Protein AF-A0A6P6V0F6-F1 (afdb_monomer)

Nearest PDB structures (foldseek):
  5dow-assembly3_E  TM=3.284E-01  e=6.630E-02  Homo sapiens
  6xw2-assembly1_A  TM=3.294E-01  e=9.130E-02  Escherichia coli
  5joj-assembly1_A  TM=5.369E-01  e=1.061E+00  Homo sapiens
  6yeu-assembly1_A  TM=5.115E-01  e=1.245E+00  Arabidopsis thaliana
  8gtj-assembly1_A  TM=2.037E-01  e=9.961E+00  Homo sapiens

pLDDT: mean 90.01, std 17.17, range [32.44, 98.81]

Foldseek 3Di:
DDDDDDDDDDDDDDDDDDDDQALQLLQCVLLVPVPPQKHFLVSQLVLCVLLPDDNVVSNVRSCCVLVLAQDQQDPPDDDDPRSIHRSCRCLSSDAALALCQADSNLHGDVVSLLVLLVVQVPVHSFWHAPVSLVVSSVVRDDPPRVVNSVVRCVVVVVQQVSAADPVSTRGSVLVVCSRSNNNSVVSSVVSVVVVVVVVVVVVVD

Solvent-accessible surface area (backbone atoms only — not comparable to full-atom values): 11406 Å² total; per-residue (Å²): 139,81,83,81,80,82,82,81,80,86,79,83,84,90,88,77,90,86,74,83,74,33,21,50,40,43,39,53,51,69,25,29,80,84,69,81,55,52,32,36,35,70,33,38,24,49,39,35,44,43,57,65,44,52,71,70,58,12,52,50,48,14,51,53,50,22,64,69,30,14,68,50,23,34,77,98,56,77,91,58,98,67,22,50,28,34,47,93,32,44,48,58,51,64,56,61,29,44,87,67,29,48,49,84,74,18,36,70,37,68,69,48,49,54,46,50,34,74,73,39,21,79,91,36,77,58,26,33,42,69,66,33,47,52,49,46,56,61,70,36,53,46,90,89,40,65,67,21,48,52,49,41,51,51,56,54,49,52,48,44,72,74,57,33,49,97,88,46,38,32,39,44,69,60,55,49,26,51,50,62,25,52,37,58,60,52,40,26,51,55,46,53,52,53,52,53,54,56,48,61,60,59,77,75,108

Organism: Coffea arabica (NCBI:txid13443)

Sequence (205 aa):
MAANYEDHSITNGTGVEGHEPSALQKHVMFFDTNKDGVVYPWETFQGFRAIGCGILLSTFASVFINVGLSRKTRPGKGFSPKFPIEIKNIKRAKHGSDSGVYDTEGGFVPSKFEELFRKHAKTNANALTSDELKNLLKANREPKDYKGWIAAYSEWKILYILCKDKQGLLHKDTVRAVYDGTLFDRMAKEKAGKKNHRFFFKEKM

Mean predicted aligned error: 7.06 Å

Secondary structure (DSSP, 8-state):
-------------------PPPHHHHHHHTT-SS-SSEE-HHHHHHHHHHTT--HHHHHHHHHHHHHHHHHHHSTT----TT--EEGGGGGGG--TTS-S-B-TTS-B-HHHHHHHHHHH--SBTTEE-HHHHHHHHHHTPPTT-HHHHHHHHHHHHHHHHHH--TTS-EEHHHHHHHHTT-HHHHHHHHHHHHHHHHHHHHHT-

InterPro domains:
  IPR007736 Caleosin-related [PF05042] (21-187)
  IPR007736 Caleosin-related [PTHR31495] (5-196)
  IPR011992 EF-hand domain pair [SSF47473] (23-170)

Structure (mmCIF, N/CA/C/O backbone):
data_AF-A0A6P6V0F6-F1
#
_entry.id   AF-A0A6P6V0F6-F1
#
loop_
_atom_site.group_PDB
_atom_site.id
_atom_site.type_symbol
_atom_site.label_atom_id
_atom_site.label_alt_id
_atom_site.label_comp_id
_atom_site.label_asym_id
_atom_site.label_entity_id
_atom_site.label_seq_id
_atom_site.pdbx_PDB_ins_code
_atom_site.Cartn_x
_atom_site.Cartn_y
_atom_site.Cartn_z
_atom_site.occupancy
_atom_site.B_iso_or_equiv
_atom_site.auth_seq_id
_atom_site.auth_comp_id
_atom_site.auth_asym_id
_atom_site.auth_atom_id
_atom_site.pdbx_PDB_model_num
ATOM 1 N N . MET A 1 1 ? -19.209 -51.442 -2.994 1.00 41.94 1 MET A N 1
ATOM 2 C CA . MET A 1 1 ? -18.654 -50.969 -4.279 1.00 41.94 1 MET A CA 1
ATOM 3 C C . MET A 1 1 ? -18.884 -49.473 -4.351 1.00 41.94 1 MET A C 1
ATOM 5 O O . MET A 1 1 ? -19.982 -49.045 -4.671 1.00 41.94 1 MET A O 1
ATOM 9 N N . ALA A 1 2 ? -17.895 -48.701 -3.907 1.00 38.91 2 ALA A N 1
ATOM 10 C CA . ALA A 1 2 ? -17.912 -47.246 -3.964 1.00 38.91 2 ALA A CA 1
ATOM 11 C C . ALA A 1 2 ? -17.184 -46.819 -5.243 1.00 38.91 2 ALA A C 1
ATOM 13 O O . ALA A 1 2 ? -16.077 -47.292 -5.499 1.00 38.91 2 ALA A O 1
ATOM 14 N N . ALA A 1 3 ? -17.832 -45.993 -6.060 1.00 43.00 3 ALA A N 1
ATOM 15 C CA . ALA A 1 3 ? -17.226 -45.396 -7.238 1.00 43.00 3 ALA A CA 1
ATOM 16 C C . ALA A 1 3 ? -16.305 -44.253 -6.787 1.00 43.00 3 ALA A C 1
ATOM 18 O O . ALA A 1 3 ? -16.770 -43.259 -6.231 1.00 43.00 3 ALA A O 1
ATOM 19 N N . ASN A 1 4 ? -15.003 -44.430 -7.002 1.00 36.12 4 ASN A N 1
ATOM 20 C CA . ASN A 1 4 ? -13.999 -43.385 -6.851 1.00 36.12 4 ASN A CA 1
ATOM 21 C C . ASN A 1 4 ? -14.136 -42.421 -8.035 1.00 36.12 4 ASN A C 1
ATOM 23 O O . ASN A 1 4 ? -13.893 -42.809 -9.175 1.00 36.12 4 ASN A O 1
ATOM 27 N N . TYR A 1 5 ? -14.555 -41.187 -7.763 1.00 38.19 5 TYR A N 1
ATOM 28 C CA . TYR A 1 5 ? -14.472 -40.088 -8.719 1.00 38.19 5 TYR A CA 1
ATOM 29 C C . TYR A 1 5 ? -13.033 -39.562 -8.713 1.00 38.19 5 TYR A C 1
ATOM 31 O O . TYR A 1 5 ? -12.560 -39.054 -7.697 1.00 38.19 5 TYR A O 1
ATOM 39 N N . GLU A 1 6 ? -12.337 -39.737 -9.832 1.00 36.88 6 GLU A N 1
ATOM 40 C CA . GLU A 1 6 ? -11.004 -39.191 -10.073 1.00 36.88 6 GLU A CA 1
ATOM 41 C C . GLU A 1 6 ? -11.093 -37.668 -10.260 1.00 36.88 6 GLU A C 1
ATOM 43 O O . GLU A 1 6 ? -11.814 -37.169 -11.125 1.00 36.88 6 GLU A O 1
ATOM 48 N N . ASP A 1 7 ? -10.369 -36.925 -9.422 1.00 36.19 7 ASP A N 1
ATOM 49 C CA . ASP A 1 7 ? -10.173 -35.482 -9.554 1.00 36.19 7 ASP A CA 1
ATOM 50 C C . ASP A 1 7 ? -9.076 -35.221 -10.596 1.00 36.19 7 ASP A C 1
ATOM 52 O O . ASP A 1 7 ? -7.879 -35.408 -10.348 1.00 36.19 7 ASP A O 1
ATOM 56 N N . HIS A 1 8 ? -9.487 -34.828 -11.801 1.00 37.03 8 HIS A N 1
ATOM 57 C CA . HIS A 1 8 ? -8.574 -34.392 -12.849 1.00 37.03 8 HIS A CA 1
ATOM 58 C C . HIS A 1 8 ? -8.017 -33.004 -12.524 1.00 37.03 8 HIS A C 1
ATOM 60 O O . HIS A 1 8 ? -8.531 -31.971 -12.953 1.00 37.03 8 HIS A O 1
ATOM 66 N N . SER A 1 9 ? -6.895 -33.013 -11.808 1.00 36.47 9 SER A N 1
ATOM 67 C CA . SER A 1 9 ? -5.958 -31.895 -11.741 1.00 36.47 9 SER A CA 1
ATOM 68 C C . SER A 1 9 ? -5.559 -31.430 -13.152 1.00 36.47 9 SER A C 1
ATOM 70 O O . SER A 1 9 ? -4.827 -32.099 -13.881 1.00 36.47 9 SER A O 1
ATOM 72 N N . ILE A 1 10 ? -6.038 -30.250 -13.551 1.00 36.56 10 ILE A N 1
ATOM 73 C CA . ILE A 1 10 ? -5.536 -29.549 -14.735 1.00 36.56 10 ILE A CA 1
ATOM 74 C C . ILE A 1 10 ? -4.313 -28.749 -14.298 1.00 36.56 10 ILE A C 1
ATOM 76 O O . ILE A 1 10 ? -4.429 -27.748 -13.591 1.00 36.56 10 ILE A O 1
ATOM 80 N N . THR A 1 11 ? -3.134 -29.189 -14.732 1.00 42.72 11 THR A N 1
ATOM 81 C CA . THR A 1 11 ? -1.900 -28.410 -14.629 1.00 42.72 11 THR A CA 1
ATOM 82 C C . THR A 1 11 ? -1.381 -28.023 -16.012 1.00 42.72 11 THR A C 1
ATOM 84 O O . THR A 1 11 ? -1.445 -28.796 -16.965 1.00 42.72 11 THR A O 1
ATOM 87 N N . ASN A 1 12 ? -0.800 -26.821 -16.036 1.00 38.06 12 ASN A N 1
ATOM 88 C CA . ASN A 1 12 ? 0.276 -26.348 -16.911 1.00 38.06 12 ASN A CA 1
ATOM 89 C C . ASN A 1 12 ? -0.093 -25.652 -18.229 1.00 38.06 12 ASN A C 1
ATOM 91 O O . ASN A 1 12 ? -0.021 -26.216 -19.317 1.00 38.06 12 ASN A O 1
ATOM 95 N N . GLY A 1 13 ? -0.310 -24.337 -18.109 1.00 32.44 13 GLY A N 1
ATOM 96 C CA . GLY A 1 13 ? 0.147 -23.364 -19.103 1.00 32.44 13 GLY A CA 1
ATOM 97 C C . GLY A 1 13 ? 1.622 -23.015 -18.857 1.00 32.44 13 GLY A C 1
ATOM 98 O O . GLY A 1 13 ? 2.038 -22.765 -17.728 1.00 32.44 13 GLY A O 1
ATOM 99 N N . THR A 1 14 ? 2.424 -23.054 -19.913 1.00 42.19 14 THR A N 1
ATOM 100 C CA . THR A 1 14 ? 3.890 -22.986 -19.901 1.00 42.19 14 THR A CA 1
ATOM 101 C C . THR A 1 14 ? 4.449 -21.578 -19.660 1.00 42.19 14 THR A C 1
ATOM 103 O O . THR A 1 14 ? 4.163 -20.673 -20.442 1.00 42.19 14 THR A O 1
ATOM 106 N N . GLY A 1 15 ? 5.364 -21.447 -18.684 1.00 34.97 15 GLY A N 1
ATOM 107 C CA . GLY A 1 15 ? 6.567 -20.619 -18.850 1.00 34.97 15 GLY A CA 1
ATOM 108 C C . GLY A 1 15 ? 6.859 -19.498 -17.843 1.00 34.97 15 GLY A C 1
ATOM 109 O O . GLY A 1 15 ? 6.998 -18.372 -18.293 1.00 34.97 15 GLY A O 1
ATOM 110 N N . VAL A 1 16 ? 7.056 -19.802 -16.548 1.00 42.41 16 VAL A N 1
ATOM 111 C CA . VAL A 1 16 ? 8.219 -19.351 -15.732 1.00 42.41 16 VAL A CA 1
ATOM 112 C C . VAL A 1 16 ? 8.395 -20.335 -14.562 1.00 42.41 16 VAL A C 1
ATOM 114 O O . VAL A 1 16 ? 7.439 -20.618 -13.844 1.00 42.41 16 VAL A O 1
ATOM 117 N N . GLU A 1 17 ? 9.600 -20.859 -14.352 1.00 45.22 17 GLU A N 1
ATOM 118 C CA . GLU A 1 17 ? 9.945 -21.650 -13.164 1.00 45.22 17 GLU A CA 1
ATOM 119 C C . GLU A 1 17 ? 9.766 -20.849 -11.855 1.00 45.22 17 GLU A C 1
ATOM 121 O O . GLU A 1 17 ? 10.361 -19.790 -11.669 1.00 45.22 17 GLU A O 1
ATOM 126 N N . GLY A 1 18 ? 8.987 -21.411 -10.925 1.00 60.44 18 GLY A N 1
ATOM 127 C CA . GLY A 1 18 ? 9.492 -21.761 -9.594 1.00 60.44 18 GLY A CA 1
ATOM 128 C C . GLY A 1 18 ? 9.685 -20.658 -8.549 1.00 60.44 18 GLY A C 1
ATOM 129 O O . GLY A 1 18 ? 10.818 -20.378 -8.180 1.00 60.44 18 GLY A O 1
ATOM 130 N N . HIS A 1 19 ? 8.595 -20.144 -7.971 1.00 69.31 19 HIS A N 1
ATOM 131 C CA . HIS A 1 19 ? 8.420 -19.878 -6.527 1.00 69.31 19 HIS A CA 1
ATOM 132 C C . HIS A 1 19 ? 7.011 -19.318 -6.287 1.00 69.31 19 HIS A C 1
ATOM 134 O O . HIS A 1 19 ? 6.515 -18.521 -7.082 1.00 69.31 19 HIS A O 1
ATOM 140 N N . GLU A 1 20 ? 6.372 -19.720 -5.186 1.00 89.00 20 GLU A N 1
ATOM 141 C CA . GLU A 1 20 ? 5.119 -19.104 -4.730 1.00 89.00 20 GLU A CA 1
ATOM 142 C C . GLU A 1 20 ? 5.296 -17.579 -4.596 1.00 89.00 20 GLU A C 1
ATOM 144 O O . GLU A 1 20 ? 6.283 -17.143 -3.992 1.00 89.00 20 GLU A O 1
ATOM 149 N N . PRO A 1 21 ? 4.369 -16.749 -5.120 1.00 94.94 21 PRO A N 1
ATOM 150 C CA . PRO A 1 21 ? 4.482 -15.303 -4.999 1.00 94.94 21 PRO A CA 1
ATOM 151 C C . PRO A 1 21 ? 4.563 -14.871 -3.533 1.00 94.94 21 PRO A C 1
ATOM 153 O O . PRO A 1 21 ? 3.795 -15.346 -2.687 1.00 94.94 21 PRO A O 1
ATOM 156 N N . SER A 1 22 ? 5.452 -13.924 -3.229 1.00 97.44 22 SER A N 1
ATOM 157 C CA . SER A 1 22 ? 5.514 -13.331 -1.895 1.00 97.44 22 SER A CA 1
ATOM 158 C C . SER A 1 22 ? 4.215 -12.590 -1.569 1.00 97.44 22 SER A C 1
ATOM 160 O O . SER A 1 22 ? 3.447 -12.211 -2.456 1.00 97.44 22 SER A O 1
ATOM 162 N N . ALA A 1 23 ? 3.953 -12.358 -0.285 1.00 98.06 23 ALA A N 1
ATOM 163 C CA . ALA A 1 23 ? 2.736 -11.678 0.155 1.00 98.06 23 ALA A CA 1
ATOM 164 C C . ALA A 1 23 ? 2.594 -10.277 -0.487 1.00 98.06 23 ALA A C 1
ATOM 166 O O . ALA A 1 23 ? 1.528 -9.918 -0.986 1.00 98.06 23 ALA A O 1
ATOM 167 N N . LEU A 1 24 ? 3.704 -9.540 -0.617 1.00 98.06 24 LEU A N 1
ATOM 168 C CA . LEU A 1 24 ? 3.742 -8.265 -1.338 1.00 98.06 24 LEU A CA 1
ATOM 169 C C . LEU A 1 24 ? 3.461 -8.417 -2.844 1.00 98.06 24 LEU A C 1
ATOM 171 O O . LEU A 1 24 ? 2.817 -7.550 -3.432 1.00 98.06 24 LEU A O 1
ATOM 175 N N . GLN A 1 25 ? 3.922 -9.494 -3.488 1.00 98.25 25 GLN A N 1
ATOM 176 C CA . GLN A 1 25 ? 3.568 -9.760 -4.886 1.00 98.25 25 GLN A CA 1
ATOM 177 C C . GLN A 1 25 ? 2.069 -10.029 -5.023 1.00 98.25 25 GLN A C 1
ATOM 179 O O . GLN A 1 25 ? 1.434 -9.392 -5.859 1.00 98.25 25 GLN A O 1
ATOM 184 N N . LYS A 1 26 ? 1.489 -10.872 -4.156 1.00 97.75 26 LYS A N 1
ATOM 185 C CA . LYS A 1 26 ? 0.040 -11.151 -4.125 1.00 97.75 26 LYS A CA 1
ATOM 186 C C . LYS A 1 26 ? -0.776 -9.865 -3.983 1.00 97.75 26 LYS A C 1
ATOM 188 O O . LYS A 1 26 ? -1.712 -9.652 -4.746 1.00 97.75 26 LYS A O 1
ATOM 193 N N . HIS A 1 27 ? -0.355 -8.962 -3.096 1.00 97.69 27 HIS A N 1
ATOM 194 C CA . HIS A 1 27 ? -0.967 -7.642 -2.934 1.00 97.69 27 HIS A CA 1
ATOM 195 C C . HIS A 1 27 ? -1.004 -6.820 -4.236 1.00 97.69 27 HIS A C 1
ATOM 197 O O . HIS A 1 27 ? -2.017 -6.193 -4.546 1.00 97.69 27 HIS A O 1
ATOM 203 N N . VAL A 1 28 ? 0.082 -6.818 -5.016 1.00 98.00 28 VAL A N 1
ATOM 204 C CA . VAL A 1 28 ? 0.167 -6.019 -6.252 1.00 98.00 28 VAL A CA 1
ATOM 205 C C . VAL A 1 28 ? -0.480 -6.709 -7.455 1.00 98.00 28 VAL A C 1
ATOM 207 O O . VAL A 1 28 ? -1.010 -6.022 -8.326 1.00 98.00 28 VAL A O 1
ATOM 210 N N . MET A 1 29 ? -0.526 -8.043 -7.486 1.00 97.88 29 MET A N 1
ATOM 211 C CA . MET A 1 29 ? -1.155 -8.832 -8.558 1.00 97.88 29 MET A CA 1
ATOM 212 C C . MET A 1 29 ? -2.648 -8.538 -8.761 1.00 97.88 29 MET A C 1
ATOM 214 O O . MET A 1 29 ? -3.182 -8.825 -9.834 1.00 97.88 29 MET A O 1
ATOM 218 N N . PHE A 1 30 ? -3.325 -7.951 -7.769 1.00 98.25 30 PHE A N 1
ATOM 219 C CA . PHE A 1 30 ? -4.685 -7.433 -7.935 1.00 98.25 30 PHE A CA 1
ATOM 220 C C . PHE A 1 30 ? -4.782 -6.409 -9.081 1.00 98.25 30 PHE A C 1
ATOM 222 O O . PHE A 1 30 ? -5.767 -6.394 -9.817 1.00 98.25 30 PHE A O 1
ATOM 229 N N . PHE A 1 31 ? -3.761 -5.562 -9.240 1.00 98.50 31 PHE A N 1
ATOM 230 C CA . PHE A 1 31 ? -3.745 -4.497 -10.243 1.00 98.50 31 PHE A CA 1
ATOM 231 C C . PHE A 1 31 ? -3.285 -4.963 -11.624 1.00 98.50 31 PHE A C 1
ATOM 233 O O . PHE A 1 31 ? -3.466 -4.220 -12.574 1.00 98.50 31 PHE A O 1
ATOM 240 N N . ASP A 1 32 ? -2.702 -6.153 -11.748 1.00 98.31 32 ASP A N 1
ATOM 241 C CA . ASP A 1 32 ? -2.321 -6.746 -13.033 1.00 98.31 32 ASP A CA 1
ATOM 242 C C . ASP A 1 32 ? -3.553 -7.418 -13.642 1.00 98.31 32 ASP A C 1
ATOM 244 O O . ASP A 1 32 ? -3.948 -8.522 -13.253 1.00 98.31 32 ASP A O 1
ATOM 248 N N . THR A 1 33 ? -4.242 -6.696 -14.519 1.00 94.69 33 THR A N 1
ATOM 249 C CA . THR A 1 33 ? -5.555 -7.103 -15.033 1.00 94.69 33 THR A CA 1
ATOM 250 C C . THR A 1 33 ? -5.440 -8.084 -16.190 1.00 94.69 33 THR A C 1
ATOM 252 O O . THR A 1 33 ? -6.313 -8.940 -16.341 1.00 94.69 33 THR A O 1
ATOM 255 N N . ASN A 1 34 ? -4.363 -7.994 -16.973 1.00 96.62 34 ASN A N 1
ATOM 256 C CA . ASN A 1 34 ? -4.096 -8.876 -18.109 1.00 96.62 34 ASN A CA 1
ATOM 257 C C . ASN A 1 34 ? -3.186 -10.071 -17.758 1.00 96.62 34 ASN A C 1
ATOM 259 O O . ASN A 1 34 ? -3.035 -10.962 -18.592 1.00 96.62 34 ASN A O 1
ATOM 263 N N . LYS A 1 35 ? -2.651 -10.126 -16.530 1.00 96.81 35 LYS A N 1
ATOM 264 C CA . LYS A 1 35 ? -1.835 -11.223 -15.984 1.00 96.81 35 LYS A CA 1
ATOM 265 C C . LYS A 1 35 ? -0.499 -11.409 -16.702 1.00 96.81 35 LYS A C 1
ATOM 267 O O . LYS A 1 35 ? 0.005 -12.529 -16.780 1.00 96.81 35 LYS A O 1
ATOM 272 N N . ASP A 1 36 ? 0.087 -10.322 -17.203 1.00 97.81 36 ASP A N 1
ATOM 273 C CA . ASP A 1 36 ? 1.398 -10.346 -17.865 1.00 97.81 36 ASP A CA 1
ATOM 274 C C . ASP A 1 36 ? 2.580 -10.073 -16.908 1.00 97.81 36 ASP A C 1
ATOM 276 O O . ASP A 1 36 ? 3.749 -10.117 -17.310 1.00 97.81 36 ASP A O 1
ATOM 280 N N . GLY A 1 37 ? 2.299 -9.829 -15.622 1.00 97.94 37 GLY A N 1
ATOM 281 C CA . GLY A 1 37 ? 3.296 -9.535 -14.595 1.00 97.94 37 GLY A CA 1
ATOM 282 C C . GLY A 1 37 ? 3.768 -8.076 -14.573 1.00 97.94 37 GLY A C 1
ATOM 283 O O . GLY A 1 37 ? 4.722 -7.754 -13.844 1.00 97.94 37 GLY A O 1
ATOM 284 N N . VAL A 1 38 ? 3.132 -7.191 -15.347 1.00 98.50 38 VAL A N 1
ATOM 285 C CA . VAL A 1 38 ? 3.462 -5.771 -15.471 1.00 98.50 38 VAL A CA 1
ATOM 286 C C . VAL A 1 38 ? 2.222 -4.914 -15.237 1.00 98.50 38 VAL A C 1
ATOM 288 O O . VAL A 1 38 ? 1.267 -4.968 -15.988 1.00 98.50 38 VAL A O 1
ATOM 291 N N . VAL A 1 39 ? 2.272 -4.027 -14.242 1.00 98.81 39 VAL A N 1
ATOM 292 C CA . VAL A 1 39 ? 1.164 -3.099 -13.964 1.00 98.81 39 VAL A CA 1
ATOM 293 C C . VAL A 1 39 ? 1.434 -1.741 -14.597 1.00 98.81 39 VAL A C 1
ATOM 295 O O . VAL A 1 39 ? 2.435 -1.077 -14.290 1.00 98.81 39 VAL A O 1
ATOM 298 N N . TYR A 1 40 ? 0.508 -1.280 -15.429 1.00 98.69 40 TYR A N 1
ATOM 299 C CA . TYR A 1 40 ? 0.532 0.053 -16.028 1.00 98.69 40 TYR A CA 1
ATOM 300 C C . TYR A 1 40 ? -0.425 1.047 -15.344 1.00 98.69 40 TYR A C 1
ATOM 302 O O . TYR A 1 40 ? -1.348 0.637 -14.639 1.00 98.69 40 TYR A O 1
ATOM 310 N N . PRO A 1 41 ? -0.260 2.374 -15.559 1.00 98.62 41 PRO A N 1
ATOM 311 C CA . PRO A 1 41 ? -1.101 3.381 -14.908 1.00 98.62 41 PRO A CA 1
ATOM 312 C C . PRO A 1 41 ? -2.609 3.166 -15.106 1.00 98.62 41 PRO A C 1
ATOM 314 O O . PRO A 1 41 ? -3.390 3.391 -14.183 1.00 98.62 41 PRO A O 1
ATOM 317 N N . TRP A 1 42 ? -3.041 2.711 -16.287 1.00 98.56 42 TRP A N 1
ATOM 318 C CA . TRP A 1 42 ? -4.462 2.462 -16.550 1.00 98.56 42 TRP A CA 1
ATOM 319 C C . TRP A 1 42 ? -5.018 1.291 -15.734 1.00 98.56 42 TRP A C 1
ATOM 321 O O . TRP A 1 42 ? -6.173 1.347 -15.319 1.00 98.56 42 TRP A O 1
ATOM 331 N N . GLU A 1 43 ? -4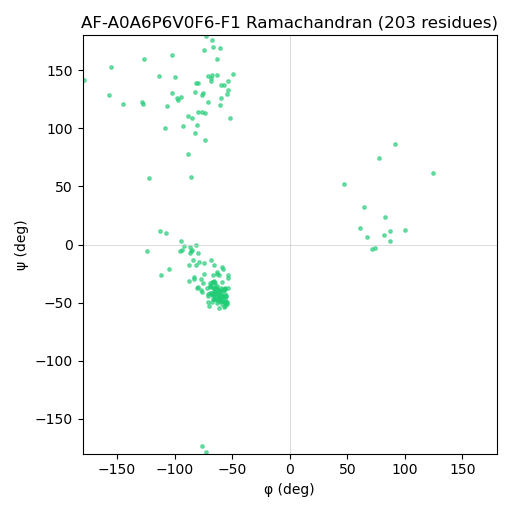.211 0.274 -15.442 1.00 98.69 43 GLU A N 1
ATOM 332 C CA . GLU A 1 43 ? -4.632 -0.861 -14.618 1.00 98.69 43 GLU A CA 1
ATOM 333 C C . GLU A 1 43 ? -4.645 -0.491 -13.139 1.00 98.69 43 GLU A C 1
ATOM 335 O O . GLU A 1 43 ? -5.613 -0.786 -12.439 1.00 98.69 43 GLU A O 1
ATOM 340 N N . THR A 1 44 ? -3.655 0.286 -12.680 1.00 98.62 44 THR A N 1
ATOM 341 C CA . THR A 1 44 ? -3.698 0.900 -11.347 1.00 98.62 44 THR A CA 1
ATOM 342 C C . THR A 1 44 ? -4.986 1.708 -11.183 1.00 98.62 44 THR A C 1
ATOM 344 O O . THR A 1 44 ? -5.730 1.512 -10.221 1.00 98.62 44 THR A O 1
ATOM 347 N N . PHE A 1 45 ? -5.314 2.571 -12.152 1.00 98.50 45 PHE A N 1
ATOM 348 C CA . PHE A 1 45 ? -6.566 3.330 -12.153 1.00 98.50 45 PHE A CA 1
ATOM 349 C C . PHE A 1 45 ? -7.790 2.408 -12.060 1.00 98.50 45 PHE A C 1
ATOM 351 O O . PHE A 1 45 ? -8.653 2.623 -11.206 1.00 98.50 45 PHE A O 1
ATOM 358 N N . GLN A 1 46 ? -7.869 1.374 -12.903 1.00 98.31 46 GLN A N 1
ATOM 359 C CA . GLN A 1 46 ? -8.972 0.410 -12.897 1.00 98.31 46 GLN A CA 1
ATOM 360 C C . GLN A 1 46 ? -9.103 -0.312 -11.550 1.00 98.31 46 GLN A C 1
ATOM 362 O O . GLN A 1 46 ? -10.213 -0.397 -11.022 1.00 98.31 46 GLN A O 1
ATOM 367 N N . GLY A 1 47 ? -7.995 -0.746 -10.946 1.00 97.75 47 GLY A N 1
ATOM 368 C CA . GLY A 1 47 ? -7.984 -1.386 -9.632 1.00 97.75 47 GLY A CA 1
ATOM 369 C C . GLY A 1 47 ? -8.513 -0.467 -8.530 1.00 97.75 47 GLY A C 1
ATOM 370 O O . GLY A 1 47 ? -9.405 -0.857 -7.774 1.00 97.75 47 GLY A O 1
ATOM 371 N N . PHE A 1 48 ? -8.076 0.798 -8.490 1.00 97.62 48 PHE A N 1
ATOM 372 C CA . PHE A 1 48 ? -8.614 1.780 -7.537 1.00 97.62 48 PHE A CA 1
ATOM 373 C C . PHE A 1 48 ? -10.119 2.022 -7.739 1.00 97.62 48 PHE A C 1
ATOM 375 O O . PHE A 1 48 ? -10.880 2.111 -6.769 1.00 97.62 48 PHE A O 1
ATOM 382 N N . ARG A 1 49 ? -10.591 2.066 -8.991 1.00 97.25 49 ARG A N 1
ATOM 383 C CA . ARG A 1 49 ? -12.028 2.163 -9.297 1.00 97.25 49 ARG A CA 1
ATOM 384 C C . ARG A 1 49 ? -12.797 0.921 -8.845 1.00 97.25 49 ARG A C 1
ATOM 386 O O . ARG A 1 49 ? -13.916 1.065 -8.344 1.00 97.25 49 ARG A O 1
ATOM 393 N N . ALA A 1 50 ? -12.214 -0.267 -8.991 1.00 96.69 50 ALA A N 1
ATOM 394 C CA . ALA A 1 50 ? -12.822 -1.535 -8.600 1.00 96.69 50 ALA A CA 1
ATOM 395 C C . ALA A 1 50 ? -13.030 -1.635 -7.080 1.00 96.69 50 ALA A C 1
ATOM 397 O O . ALA A 1 50 ? -14.104 -2.045 -6.641 1.00 96.69 50 ALA A O 1
ATOM 398 N N . ILE A 1 51 ? -12.076 -1.152 -6.277 1.00 96.00 51 ILE A N 1
ATOM 399 C CA . ILE A 1 51 ? -12.191 -1.126 -4.805 1.00 96.00 51 ILE A CA 1
ATOM 400 C C . ILE A 1 51 ? -13.010 0.065 -4.273 1.00 96.00 51 ILE A C 1
ATOM 402 O O . ILE A 1 51 ? -13.267 0.179 -3.075 1.00 96.00 51 ILE A O 1
ATOM 406 N N . GLY A 1 52 ? -13.512 0.930 -5.160 1.00 93.56 52 GLY A N 1
ATOM 407 C CA . GLY A 1 52 ? -14.486 1.968 -4.825 1.00 93.56 52 GLY A CA 1
ATOM 408 C C . GLY A 1 52 ? -13.930 3.376 -4.634 1.00 93.56 52 GLY A C 1
ATOM 409 O O . GLY A 1 52 ? -14.680 4.236 -4.169 1.00 93.56 52 GLY A O 1
ATOM 410 N N . CYS A 1 53 ? -12.682 3.647 -5.021 1.00 94.94 53 CYS A N 1
ATOM 411 C CA . CYS A 1 53 ? -12.170 5.015 -5.089 1.00 94.94 53 CYS A CA 1
ATOM 412 C C . CYS A 1 53 ? -12.871 5.813 -6.194 1.00 94.94 53 CYS A C 1
ATOM 414 O O . CYS A 1 53 ? -13.219 5.279 -7.248 1.00 94.94 53 CYS A O 1
ATOM 416 N N . GLY A 1 54 ? -13.064 7.118 -5.976 1.00 95.19 54 GLY A N 1
ATOM 417 C CA . GLY A 1 54 ? -13.567 8.057 -6.988 1.00 95.19 54 GLY A CA 1
ATOM 418 C C . GLY A 1 54 ? -12.583 8.267 -8.147 1.00 95.19 54 GLY A C 1
ATOM 419 O O . GLY A 1 54 ? -11.431 7.844 -8.066 1.00 95.19 54 GLY A O 1
ATOM 420 N N . ILE A 1 55 ? -13.019 8.940 -9.218 1.00 97.38 55 ILE A N 1
ATOM 421 C CA . ILE A 1 55 ? -12.178 9.202 -10.404 1.00 97.38 55 ILE A CA 1
ATOM 422 C C . ILE A 1 55 ? -10.920 9.984 -10.012 1.00 97.38 55 ILE A C 1
ATOM 424 O O . ILE A 1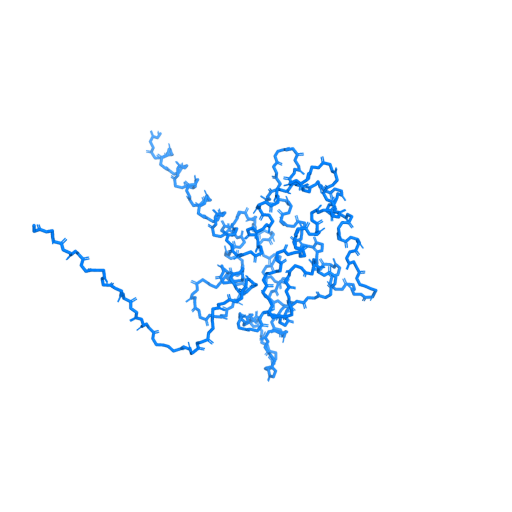 55 ? -9.822 9.517 -10.284 1.00 97.38 55 ILE A O 1
ATOM 428 N N . LEU A 1 56 ? -11.074 11.101 -9.290 1.00 96.38 56 LEU A N 1
ATOM 429 C CA . LEU A 1 56 ? -9.955 11.964 -8.890 1.00 96.38 56 LEU A CA 1
ATOM 430 C C . LEU A 1 56 ? -8.877 11.208 -8.101 1.00 96.38 56 LEU A C 1
ATOM 432 O O . LEU A 1 56 ? -7.700 11.261 -8.450 1.00 96.38 56 LEU A O 1
ATOM 436 N N . LEU A 1 57 ? -9.286 10.455 -7.073 1.00 93.94 57 LEU A N 1
ATOM 437 C CA . LEU A 1 57 ? -8.357 9.667 -6.262 1.00 93.94 57 LEU A CA 1
ATOM 438 C C . LEU A 1 57 ? -7.697 8.548 -7.080 1.00 93.94 57 LEU A C 1
ATOM 440 O O . LEU A 1 57 ? -6.505 8.310 -6.924 1.00 93.94 57 LEU A O 1
ATOM 444 N N . SER A 1 58 ? -8.447 7.893 -7.971 1.00 97.19 58 SER A N 1
ATOM 445 C CA . SER A 1 58 ? -7.911 6.817 -8.819 1.00 97.19 58 SER A CA 1
ATOM 446 C C . SER A 1 58 ? -6.879 7.351 -9.816 1.00 97.19 58 SER A C 1
ATOM 448 O O . SER A 1 58 ? -5.828 6.743 -9.997 1.00 97.19 58 SER A O 1
ATOM 450 N N . THR A 1 59 ? -7.139 8.511 -10.429 1.00 97.69 59 THR A N 1
ATOM 451 C CA . THR A 1 59 ? -6.193 9.181 -11.332 1.00 97.69 59 THR A CA 1
ATOM 452 C C . THR A 1 59 ? -4.926 9.575 -10.586 1.00 97.69 59 THR A C 1
ATOM 454 O O . THR A 1 59 ? -3.8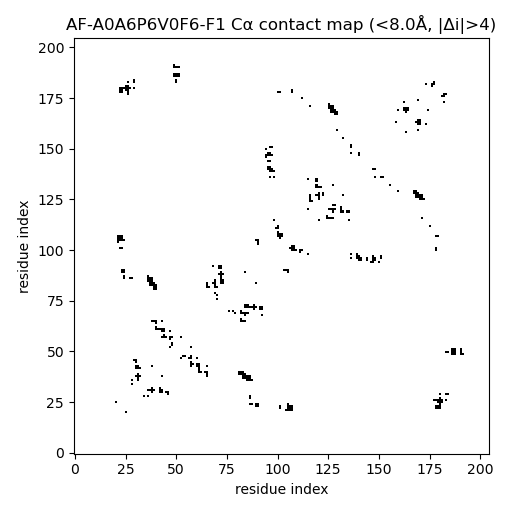33 9.204 -11.008 1.00 97.69 59 THR A O 1
ATOM 457 N N . PHE A 1 60 ? -5.056 10.252 -9.442 1.00 95.56 60 PHE A N 1
ATOM 458 C CA . PHE A 1 60 ? -3.900 10.635 -8.634 1.00 95.56 60 PHE A CA 1
ATOM 459 C C . PHE A 1 60 ? -3.060 9.416 -8.225 1.00 95.56 60 PHE A C 1
ATOM 461 O O . PHE A 1 60 ? -1.850 9.411 -8.442 1.00 95.56 60 PHE A O 1
ATOM 468 N N . ALA A 1 61 ? -3.699 8.361 -7.705 1.00 95.25 61 ALA A N 1
ATOM 469 C CA . ALA A 1 61 ? -3.011 7.144 -7.285 1.00 95.25 61 ALA A CA 1
ATOM 470 C C . ALA A 1 61 ? -2.282 6.459 -8.452 1.00 95.25 61 ALA A C 1
ATOM 472 O O . ALA A 1 61 ? -1.116 6.101 -8.301 1.00 95.25 61 ALA A O 1
ATOM 473 N N . SER A 1 62 ? -2.917 6.347 -9.626 1.00 97.62 62 SER A N 1
ATOM 474 C CA . SER A 1 62 ? -2.279 5.752 -10.810 1.00 97.62 62 SER A CA 1
ATOM 475 C C . SER A 1 62 ? -1.013 6.477 -11.249 1.00 97.62 62 SER A C 1
ATOM 477 O O . SER A 1 62 ? -0.011 5.833 -11.544 1.00 97.62 62 SER A O 1
ATOM 479 N N . VAL A 1 63 ? -1.017 7.813 -11.248 1.00 97.19 63 VAL A N 1
ATOM 480 C CA . VAL A 1 63 ? 0.170 8.586 -11.624 1.00 97.19 63 VAL A CA 1
ATOM 481 C C . VAL A 1 63 ? 1.230 8.460 -10.537 1.00 97.19 63 VAL A C 1
ATOM 483 O O . VAL A 1 63 ? 2.374 8.126 -10.834 1.00 97.19 63 VAL A O 1
ATOM 486 N N . PHE A 1 64 ? 0.854 8.676 -9.274 1.00 95.25 64 PHE A N 1
ATOM 487 C CA . PHE A 1 64 ? 1.781 8.658 -8.145 1.00 95.25 64 PHE A CA 1
ATOM 488 C C . PHE A 1 64 ? 2.516 7.314 -8.012 1.00 95.25 64 PHE A C 1
ATOM 490 O O . PHE A 1 64 ? 3.745 7.289 -7.923 1.00 95.25 64 PHE A O 1
ATOM 497 N N . ILE A 1 65 ? 1.782 6.199 -8.055 1.00 97.06 65 ILE A N 1
ATOM 498 C CA . ILE A 1 65 ? 2.328 4.850 -7.861 1.00 97.06 65 ILE A CA 1
ATOM 499 C C . ILE A 1 65 ? 3.208 4.448 -9.048 1.00 97.06 65 ILE A C 1
ATOM 501 O O . ILE A 1 65 ? 4.375 4.102 -8.865 1.00 97.06 65 ILE A O 1
ATOM 505 N N . ASN A 1 66 ? 2.705 4.540 -10.280 1.00 98.44 66 ASN A N 1
ATOM 506 C CA . ASN A 1 66 ? 3.464 4.092 -11.447 1.00 98.44 66 ASN A CA 1
ATOM 507 C C . ASN A 1 66 ? 4.713 4.939 -11.700 1.00 98.44 66 ASN A C 1
ATOM 509 O O . ASN A 1 66 ? 5.789 4.384 -11.941 1.00 98.44 66 ASN A O 1
ATOM 513 N N . VAL A 1 67 ? 4.620 6.267 -11.574 1.00 96.75 67 VAL A N 1
ATOM 514 C CA . VAL A 1 67 ? 5.794 7.144 -11.704 1.00 96.75 67 VAL A CA 1
ATOM 515 C C . VAL A 1 67 ? 6.802 6.870 -10.583 1.00 96.75 67 VAL A C 1
ATOM 517 O O . VAL A 1 67 ? 8.003 6.776 -10.850 1.00 96.75 67 VAL A O 1
ATOM 520 N N . GLY A 1 68 ? 6.335 6.686 -9.344 1.00 95.19 68 GLY A N 1
ATOM 521 C CA . GLY A 1 68 ? 7.194 6.442 -8.184 1.00 95.19 68 GLY A CA 1
ATOM 522 C C . GLY A 1 68 ? 7.902 5.083 -8.193 1.00 95.19 68 GLY A C 1
ATOM 523 O O . GLY A 1 68 ? 9.035 4.978 -7.709 1.00 95.19 68 GLY A O 1
ATOM 524 N N . LEU A 1 69 ? 7.266 4.043 -8.745 1.00 97.44 69 LEU A N 1
ATOM 525 C CA . LEU A 1 69 ? 7.746 2.659 -8.648 1.00 97.44 69 LEU A CA 1
ATOM 526 C C . LEU A 1 69 ? 8.377 2.107 -9.935 1.00 97.44 69 LEU A C 1
ATOM 528 O O . LEU A 1 69 ? 9.186 1.177 -9.854 1.00 97.44 69 LEU A O 1
ATOM 532 N N . SER A 1 70 ? 8.084 2.681 -11.108 1.00 98.00 70 SER A N 1
ATOM 533 C CA . SER A 1 70 ? 8.551 2.155 -12.403 1.00 98.00 70 SER A CA 1
ATOM 534 C C . SER A 1 70 ? 10.068 1.967 -12.462 1.00 98.00 70 SER A C 1
ATOM 536 O O . SER A 1 70 ? 10.559 0.880 -12.754 1.00 98.00 70 SER A O 1
ATOM 538 N N . ARG A 1 71 ? 10.852 2.992 -12.102 1.00 96.69 71 ARG A N 1
ATOM 539 C CA . ARG A 1 71 ? 12.321 2.884 -12.135 1.00 96.69 71 ARG A CA 1
ATOM 540 C C . ARG A 1 71 ? 12.853 1.861 -11.125 1.00 96.69 71 ARG A C 1
ATOM 542 O O . ARG A 1 71 ? 13.810 1.153 -11.425 1.00 96.69 71 ARG A O 1
ATOM 549 N N . LYS A 1 72 ? 12.248 1.774 -9.935 1.00 96.62 72 LYS A N 1
ATOM 550 C CA . LYS A 1 72 ? 12.705 0.875 -8.859 1.00 96.62 72 LYS A CA 1
ATOM 551 C C . LYS A 1 72 ? 12.531 -0.599 -9.225 1.00 96.62 72 LYS A C 1
ATOM 553 O O . LYS A 1 72 ? 13.385 -1.421 -8.900 1.00 96.62 72 LYS A O 1
ATOM 558 N N . THR A 1 73 ? 11.440 -0.918 -9.916 1.00 98.06 73 THR A N 1
ATOM 559 C CA . THR A 1 73 ? 11.089 -2.293 -10.300 1.00 98.06 73 THR A CA 1
ATOM 560 C C . THR A 1 73 ? 11.721 -2.732 -11.622 1.00 98.06 73 THR A C 1
ATOM 562 O O . THR A 1 73 ? 11.593 -3.888 -12.013 1.00 98.06 73 THR A O 1
ATOM 565 N N . ARG A 1 74 ? 12.464 -1.851 -12.301 1.00 97.69 74 ARG A N 1
ATOM 566 C CA . ARG A 1 74 ? 13.052 -2.108 -13.623 1.00 97.69 74 ARG A CA 1
ATOM 567 C C . ARG A 1 74 ? 14.577 -1.934 -13.613 1.00 97.69 74 ARG A C 1
ATOM 569 O O . ARG A 1 74 ? 15.101 -1.107 -14.362 1.00 97.69 74 ARG A O 1
ATOM 576 N N . PRO A 1 75 ? 15.312 -2.667 -12.750 1.00 96.12 75 PRO A N 1
ATOM 577 C CA . PRO A 1 75 ? 16.761 -2.524 -12.644 1.00 96.12 75 PRO A CA 1
ATOM 578 C C . PRO A 1 75 ? 17.438 -2.828 -13.985 1.00 96.12 75 PRO A C 1
ATOM 580 O O . PRO A 1 75 ? 17.056 -3.764 -14.681 1.00 96.12 75 PRO A O 1
ATOM 583 N N . GLY A 1 76 ? 18.422 -2.008 -14.357 1.00 95.00 76 GLY A N 1
ATOM 584 C CA . GLY A 1 76 ? 19.136 -2.131 -15.633 1.00 95.00 76 GLY A CA 1
ATOM 585 C C . GLY A 1 76 ? 18.349 -1.675 -16.870 1.00 95.00 76 GLY A C 1
ATOM 586 O O . GLY A 1 76 ? 18.911 -1.662 -17.959 1.00 95.00 76 GLY A O 1
ATOM 587 N N . LYS A 1 77 ? 17.078 -1.267 -16.735 1.00 94.56 77 LYS A N 1
ATOM 588 C CA . LYS A 1 77 ? 16.260 -0.770 -17.853 1.00 94.56 77 LYS A CA 1
ATOM 589 C C . LYS A 1 77 ? 16.228 0.761 -17.866 1.00 94.56 77 LYS A C 1
ATOM 591 O O . LYS A 1 77 ? 16.174 1.407 -16.820 1.00 94.56 77 LYS A O 1
ATOM 596 N N . GLY A 1 78 ? 16.220 1.339 -19.066 1.00 93.38 78 GLY A N 1
ATOM 597 C CA . GLY A 1 78 ? 16.097 2.784 -19.268 1.00 93.38 78 GLY A CA 1
ATOM 598 C C . GLY A 1 78 ? 14.731 3.357 -18.865 1.00 93.38 78 GLY A C 1
ATOM 599 O O . GLY A 1 78 ? 13.786 2.636 -18.507 1.00 93.38 78 GLY A O 1
ATOM 600 N N . PHE A 1 79 ? 14.621 4.685 -18.955 1.00 94.88 79 PHE A N 1
ATOM 601 C CA . PHE A 1 79 ? 13.357 5.396 -18.763 1.00 94.88 79 PHE A CA 1
ATOM 602 C C . PHE A 1 79 ? 12.262 4.820 -19.674 1.00 94.88 79 PHE A C 1
ATOM 604 O O . PHE A 1 79 ? 12.517 4.467 -20.821 1.00 94.88 79 PHE A O 1
ATOM 611 N N . SER A 1 80 ? 11.038 4.709 -19.153 1.00 96.56 80 SER A N 1
ATOM 612 C CA . SER A 1 80 ? 9.870 4.331 -19.950 1.00 96.56 80 SER A CA 1
ATOM 613 C C . SER A 1 80 ? 8.756 5.347 -19.727 1.00 96.56 80 SER A C 1
ATOM 615 O O . SER A 1 80 ? 8.309 5.478 -18.584 1.00 96.56 80 SER A O 1
ATOM 617 N N . PRO A 1 81 ? 8.254 6.004 -20.790 1.00 96.12 81 PRO A N 1
ATOM 618 C CA . PRO A 1 81 ? 7.162 6.972 -20.680 1.00 96.12 81 PRO A CA 1
ATOM 619 C C . PRO A 1 81 ? 5.826 6.320 -20.297 1.00 96.12 81 PRO A C 1
ATOM 621 O O . PRO A 1 81 ? 4.890 7.015 -19.922 1.00 96.12 81 PRO A O 1
ATOM 624 N N . LYS A 1 82 ? 5.726 4.985 -20.369 1.00 97.56 82 LYS A N 1
ATOM 625 C CA . LYS A 1 82 ? 4.533 4.233 -19.956 1.00 97.56 82 LYS A CA 1
ATOM 626 C C . LYS A 1 82 ? 4.517 3.890 -18.461 1.00 97.56 82 LYS A C 1
ATOM 628 O O . LYS A 1 82 ? 3.526 3.359 -17.983 1.00 97.56 82 LYS A O 1
ATOM 633 N N . PHE A 1 83 ? 5.608 4.148 -17.737 1.00 98.31 83 PHE A N 1
ATOM 634 C CA . PHE A 1 83 ? 5.746 3.869 -16.301 1.00 98.31 83 PHE A CA 1
ATOM 635 C C . PHE A 1 83 ? 5.293 2.456 -15.835 1.00 98.31 83 PHE A C 1
ATOM 637 O O . PHE A 1 83 ? 4.510 2.348 -14.889 1.00 98.31 83 PHE A O 1
ATOM 644 N N . PRO A 1 84 ? 5.783 1.365 -16.461 1.00 98.38 84 PRO A N 1
ATOM 645 C CA . PRO A 1 84 ? 5.446 0.003 -16.042 1.00 98.38 84 PRO A CA 1
ATOM 646 C C . PRO A 1 84 ? 6.037 -0.352 -14.676 1.00 98.38 84 PRO A C 1
ATOM 648 O O . PRO A 1 84 ? 7.182 0.006 -14.390 1.00 98.38 84 PRO A O 1
ATOM 651 N N . ILE A 1 85 ? 5.294 -1.117 -13.879 1.00 98.75 85 ILE A N 1
ATOM 652 C CA . ILE A 1 85 ? 5.755 -1.739 -12.632 1.00 98.75 85 ILE A CA 1
ATOM 653 C C . ILE A 1 85 ? 5.923 -3.238 -12.872 1.00 98.75 85 ILE A C 1
ATOM 655 O O . ILE A 1 85 ? 4.949 -3.917 -13.166 1.00 98.75 85 ILE A O 1
ATOM 659 N N . GLU A 1 86 ? 7.133 -3.776 -12.712 1.00 98.50 86 GLU A N 1
ATOM 660 C CA . GLU A 1 86 ? 7.371 -5.223 -12.848 1.00 98.50 86 GLU A CA 1
ATOM 661 C C . GLU A 1 86 ? 7.158 -5.927 -11.502 1.00 98.50 86 GLU A C 1
ATOM 663 O O . GLU A 1 86 ? 7.968 -5.768 -10.580 1.00 98.50 86 GLU A O 1
ATOM 668 N N . ILE A 1 87 ? 6.094 -6.732 -11.392 1.00 98.44 87 ILE A N 1
ATOM 669 C CA . ILE A 1 87 ? 5.672 -7.375 -10.132 1.00 98.44 87 ILE A CA 1
ATOM 670 C C . ILE A 1 87 ? 6.781 -8.252 -9.552 1.00 98.44 87 ILE A C 1
ATOM 672 O O . ILE A 1 87 ? 7.045 -8.213 -8.349 1.00 98.44 87 ILE A O 1
ATOM 676 N N . LYS A 1 88 ? 7.516 -8.980 -10.400 1.00 97.25 88 LYS A N 1
ATOM 677 C CA . LYS A 1 88 ? 8.649 -9.817 -9.969 1.00 97.25 88 LYS A CA 1
ATOM 678 C C . LYS A 1 88 ? 9.701 -9.059 -9.143 1.00 97.25 88 LYS A C 1
ATOM 680 O O . LYS A 1 88 ? 10.387 -9.649 -8.318 1.00 97.25 88 LYS A O 1
ATOM 685 N N . ASN A 1 89 ? 9.805 -7.743 -9.336 1.00 98.00 89 ASN A N 1
ATOM 686 C CA . ASN A 1 89 ? 10.780 -6.872 -8.687 1.00 98.00 89 ASN A CA 1
ATOM 687 C C . ASN A 1 89 ? 10.160 -5.957 -7.619 1.00 98.00 89 ASN A C 1
ATOM 689 O O . ASN A 1 89 ? 10.844 -5.056 -7.129 1.00 98.00 89 ASN A O 1
ATOM 693 N N . ILE A 1 90 ? 8.893 -6.156 -7.240 1.00 98.00 90 ILE A N 1
ATOM 694 C CA . ILE A 1 90 ? 8.171 -5.237 -6.350 1.00 98.00 90 ILE A CA 1
ATOM 695 C C . ILE A 1 90 ? 8.806 -5.099 -4.961 1.00 98.00 90 ILE A C 1
ATOM 697 O O . ILE A 1 90 ? 8.736 -4.032 -4.363 1.00 98.00 90 ILE A O 1
ATOM 701 N N . LYS A 1 91 ? 9.537 -6.109 -4.474 1.00 97.00 91 LYS A N 1
ATOM 702 C CA . LYS A 1 91 ? 10.328 -6.000 -3.234 1.00 97.00 91 LYS A CA 1
ATOM 703 C C . LYS A 1 91 ? 11.298 -4.808 -3.235 1.00 97.00 91 LYS A C 1
ATOM 705 O O . LYS A 1 91 ? 11.540 -4.205 -2.197 1.00 97.00 91 LYS A O 1
ATOM 710 N N . ARG A 1 92 ? 11.781 -4.387 -4.413 1.00 96.94 92 ARG A N 1
ATOM 711 C CA . ARG A 1 92 ? 12.657 -3.211 -4.594 1.00 96.94 92 ARG A CA 1
ATOM 712 C C . ARG A 1 92 ? 11.913 -1.878 -4.455 1.00 96.94 92 ARG A C 1
ATOM 714 O O . ARG A 1 92 ? 12.546 -0.830 -4.359 1.00 96.94 92 ARG A O 1
ATOM 721 N N . ALA A 1 93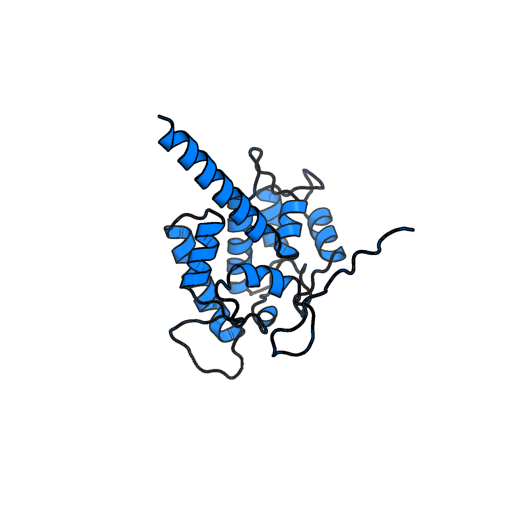 ? 10.583 -1.899 -4.529 1.00 95.69 93 ALA A N 1
ATOM 722 C CA . ALA A 1 93 ? 9.734 -0.721 -4.397 1.00 95.69 93 ALA A CA 1
ATOM 723 C C . ALA A 1 93 ? 9.489 -0.321 -2.940 1.00 95.69 93 ALA A C 1
ATOM 725 O O . ALA A 1 93 ? 9.131 0.838 -2.707 1.00 95.69 93 ALA A O 1
ATOM 726 N N . LYS A 1 94 ? 9.744 -1.238 -1.993 1.00 96.00 94 LYS A N 1
ATOM 727 C CA . LYS A 1 94 ? 9.720 -0.957 -0.559 1.00 96.00 94 LYS A CA 1
ATOM 728 C C . LYS A 1 94 ? 10.533 0.294 -0.235 1.00 96.00 94 LYS A C 1
ATOM 730 O O . LYS A 1 94 ? 11.519 0.623 -0.903 1.00 96.00 94 LYS A O 1
ATOM 735 N N . HIS A 1 95 ? 10.080 1.021 0.769 1.00 93.62 95 HIS A N 1
ATOM 736 C CA . HIS A 1 95 ? 10.709 2.247 1.227 1.00 93.62 95 HIS A CA 1
ATOM 737 C C . HIS A 1 95 ? 10.985 2.149 2.721 1.00 93.62 95 HIS A C 1
ATOM 739 O O . HIS A 1 95 ? 10.369 1.345 3.418 1.00 93.62 95 HIS A O 1
ATOM 745 N N . GLY A 1 96 ? 11.912 2.980 3.194 1.00 91.94 96 GLY A N 1
ATOM 746 C CA . GLY A 1 96 ? 12.087 3.175 4.622 1.00 91.94 96 GLY A CA 1
ATOM 747 C C . GLY A 1 96 ? 10.811 3.728 5.247 1.00 91.94 96 GLY A C 1
ATOM 748 O O . GLY A 1 96 ? 9.855 4.129 4.566 1.00 91.94 96 GLY A O 1
ATOM 749 N N . SER A 1 97 ? 10.784 3.735 6.569 1.00 95.44 97 SER A N 1
ATOM 750 C CA . SER A 1 97 ? 9.636 4.220 7.336 1.00 95.44 97 SER A CA 1
ATOM 751 C C . SER A 1 97 ? 8.325 3.458 7.111 1.00 95.44 97 SER A C 1
ATOM 753 O O . SER A 1 97 ? 7.249 3.941 7.479 1.00 95.44 97 SER A O 1
ATOM 755 N N . ASP A 1 98 ? 8.400 2.281 6.487 1.00 93.31 98 ASP A N 1
ATOM 756 C CA . ASP A 1 98 ? 7.266 1.388 6.328 1.00 93.31 98 ASP A CA 1
ATOM 757 C C . ASP A 1 98 ? 6.897 0.718 7.667 1.00 93.31 98 ASP A C 1
ATOM 759 O O . ASP A 1 98 ? 7.466 0.964 8.732 1.00 93.31 98 ASP A O 1
ATOM 763 N N . SER A 1 99 ? 5.865 -0.121 7.644 1.00 94.88 99 SER A N 1
ATOM 764 C CA . SER A 1 99 ? 5.426 -0.868 8.832 1.00 94.88 99 SER A CA 1
ATOM 765 C C . SER A 1 99 ? 6.430 -1.914 9.348 1.00 94.88 99 SER A C 1
ATOM 767 O O . SER A 1 99 ? 6.264 -2.425 10.452 1.00 94.88 99 SER A O 1
ATOM 769 N N . GLY A 1 100 ? 7.398 -2.317 8.522 1.00 95.06 100 GLY A N 1
ATOM 770 C CA . GLY A 1 100 ? 8.292 -3.449 8.750 1.00 95.06 100 GLY A CA 1
ATOM 771 C C . GLY A 1 100 ? 7.650 -4.835 8.627 1.00 95.06 100 GLY A C 1
ATOM 772 O O . GLY A 1 100 ? 8.370 -5.824 8.750 1.00 95.06 100 GLY A O 1
ATOM 773 N N . VAL A 1 101 ? 6.332 -4.932 8.399 1.00 97.88 101 VAL A N 1
ATOM 774 C CA . VAL A 1 101 ? 5.565 -6.196 8.393 1.00 97.88 101 VAL A CA 1
ATOM 775 C C . VAL A 1 101 ? 5.949 -7.118 7.237 1.00 97.88 101 VAL A C 1
ATOM 777 O O . VAL A 1 101 ? 5.929 -8.335 7.398 1.00 97.88 101 VAL A O 1
ATOM 780 N N . TYR A 1 102 ? 6.332 -6.558 6.091 1.00 97.94 102 TYR A N 1
ATOM 781 C CA . TYR A 1 102 ? 6.986 -7.340 5.049 1.00 97.94 102 TYR A CA 1
ATOM 782 C C . TYR A 1 102 ? 8.482 -7.492 5.361 1.00 97.94 102 TYR A C 1
ATOM 784 O O . TYR A 1 102 ? 9.133 -6.509 5.723 1.00 97.94 102 TYR A O 1
ATOM 792 N N . ASP A 1 103 ? 9.065 -8.668 5.139 1.00 96.94 103 ASP A N 1
ATOM 793 C CA . ASP A 1 103 ? 10.522 -8.864 5.138 1.00 96.94 103 ASP A CA 1
ATOM 794 C C . ASP A 1 103 ? 11.189 -8.258 3.883 1.00 96.94 103 ASP A C 1
ATOM 796 O O . ASP A 1 103 ? 10.535 -7.625 3.047 1.00 96.94 103 ASP A O 1
ATOM 800 N N . THR A 1 104 ? 12.509 -8.390 3.748 1.00 96.06 104 THR A N 1
ATOM 801 C CA . THR A 1 104 ? 13.271 -7.832 2.613 1.00 96.06 104 THR A CA 1
ATOM 802 C C . THR A 1 104 ? 12.878 -8.427 1.259 1.00 96.06 104 THR A C 1
ATOM 804 O O . THR A 1 104 ? 13.030 -7.760 0.237 1.00 96.06 104 THR A O 1
ATOM 807 N N . GLU A 1 105 ? 12.316 -9.635 1.248 1.00 96.25 105 GLU A N 1
ATOM 808 C CA . GLU A 1 105 ? 11.862 -10.350 0.054 1.00 96.25 105 GLU A CA 1
ATOM 809 C C . GLU A 1 105 ? 10.369 -10.113 -0.246 1.00 96.25 105 GLU A C 1
ATOM 811 O O . GLU A 1 105 ? 9.860 -10.508 -1.298 1.00 96.25 105 GLU A O 1
ATOM 816 N N . GLY A 1 106 ? 9.664 -9.394 0.633 1.00 96.94 106 GLY A N 1
ATOM 817 C CA . GLY A 1 106 ? 8.234 -9.115 0.514 1.00 96.94 106 GLY A CA 1
ATOM 818 C C . GLY A 1 106 ? 7.342 -10.196 1.132 1.00 96.94 106 GLY A C 1
ATOM 819 O O . GLY A 1 106 ? 6.134 -10.191 0.895 1.00 96.94 106 GLY A O 1
ATOM 820 N N . GLY A 1 107 ? 7.908 -11.124 1.904 1.00 97.81 107 GLY A N 1
ATOM 821 C CA . GLY A 1 107 ? 7.167 -12.098 2.700 1.00 97.81 107 GLY A CA 1
ATOM 822 C C . GLY A 1 107 ? 6.477 -11.439 3.893 1.00 97.81 107 GLY A C 1
ATOM 823 O O . GLY A 1 107 ? 6.986 -10.477 4.463 1.00 97.81 107 GLY A O 1
ATOM 824 N N . PHE A 1 108 ? 5.290 -11.922 4.263 1.00 97.88 108 PHE A N 1
ATOM 825 C CA . PHE A 1 108 ? 4.571 -11.446 5.448 1.00 97.88 108 PHE A CA 1
ATOM 826 C C . PHE A 1 108 ? 5.211 -12.013 6.718 1.00 97.88 108 PHE A C 1
ATOM 828 O O . PHE A 1 108 ? 5.408 -13.222 6.813 1.00 97.88 108 PHE A O 1
ATOM 835 N N . VAL A 1 109 ? 5.494 -11.158 7.704 1.00 98.19 109 VAL A N 1
ATOM 836 C CA . VAL A 1 109 ? 6.086 -11.550 8.990 1.00 98.19 109 VAL A CA 1
ATOM 837 C C . VAL A 1 109 ? 5.031 -11.442 10.101 1.00 98.19 109 VAL A C 1
ATOM 839 O O . VAL A 1 109 ? 4.803 -10.340 10.618 1.00 98.19 109 VAL A O 1
ATOM 842 N N . PRO A 1 110 ? 4.397 -12.558 10.525 1.00 98.06 110 PRO A N 1
ATOM 843 C CA . PRO A 1 110 ? 3.297 -12.525 11.491 1.00 98.06 110 PRO A CA 1
ATOM 844 C C . PRO A 1 110 ? 3.676 -11.888 12.829 1.00 98.06 110 PRO A C 1
ATOM 846 O O . PRO A 1 110 ? 2.903 -11.114 13.384 1.00 98.06 110 PRO A O 1
ATOM 849 N N . SER A 1 111 ? 4.884 -12.148 13.334 1.00 98.25 111 SER A N 1
ATOM 850 C CA . SER A 1 111 ? 5.340 -11.596 14.616 1.00 98.25 111 SER A CA 1
ATOM 851 C C . SER A 1 111 ? 5.428 -10.068 14.603 1.00 98.25 111 SER A C 1
ATOM 853 O O . SER A 1 111 ? 4.988 -9.426 15.554 1.00 98.25 111 SER A O 1
ATOM 855 N N . LYS A 1 112 ? 5.913 -9.468 13.508 1.00 98.00 112 LYS A N 1
ATOM 856 C CA . LYS A 1 112 ? 5.955 -8.007 13.343 1.00 98.00 112 LYS A CA 1
ATOM 857 C C . LYS A 1 112 ? 4.562 -7.406 13.185 1.00 98.00 112 LYS A C 1
ATOM 859 O O . LYS A 1 112 ? 4.302 -6.319 13.695 1.00 98.00 112 LYS A O 1
ATOM 864 N N . PHE A 1 113 ? 3.657 -8.115 12.511 1.00 98.50 113 PHE A N 1
ATOM 865 C CA . PHE A 1 113 ? 2.257 -7.709 12.413 1.00 98.50 113 PHE A CA 1
ATOM 866 C C . PHE A 1 113 ? 1.573 -7.688 13.787 1.00 98.50 113 PHE A C 1
ATOM 868 O O . PHE A 1 113 ? 0.926 -6.708 14.152 1.00 98.50 113 PHE A O 1
ATOM 875 N N . GLU A 1 114 ? 1.752 -8.740 14.583 1.00 98.31 114 GLU A N 1
ATOM 876 C CA . GLU A 1 114 ? 1.224 -8.805 15.947 1.00 98.31 114 GLU A CA 1
ATOM 877 C C . GLU A 1 114 ? 1.859 -7.736 16.853 1.00 98.31 114 GLU A C 1
ATOM 879 O O . GLU A 1 114 ? 1.167 -7.073 17.631 1.00 98.31 114 GLU A O 1
ATOM 884 N N . GLU A 1 115 ? 3.162 -7.488 16.702 1.00 97.81 115 GLU A N 1
ATOM 885 C CA . GLU A 1 115 ? 3.871 -6.431 17.420 1.00 97.81 115 GLU A CA 1
ATOM 886 C C . GLU A 1 115 ? 3.342 -5.027 17.091 1.00 97.81 115 GLU A C 1
ATOM 888 O O . GLU A 1 115 ? 3.197 -4.214 18.007 1.00 97.81 115 GLU A O 1
ATOM 893 N N . LEU A 1 116 ? 3.014 -4.747 15.825 1.00 98.06 116 LEU A N 1
ATOM 894 C CA . LEU A 1 116 ? 2.416 -3.482 15.387 1.00 98.06 116 LEU A CA 1
ATOM 895 C C . LEU A 1 116 ? 1.132 -3.186 16.174 1.00 98.06 116 LEU A C 1
ATOM 897 O O . LEU A 1 116 ? 1.004 -2.109 16.762 1.00 98.06 116 LEU A O 1
ATOM 901 N N . PHE A 1 117 ? 0.210 -4.149 16.260 1.00 98.38 117 PHE A N 1
ATOM 902 C CA . PHE A 1 117 ? -1.031 -3.971 17.022 1.00 98.38 117 PHE A CA 1
ATOM 903 C C . PHE A 1 117 ? -0.765 -3.875 18.524 1.00 98.38 117 PHE A C 1
ATOM 905 O O . PHE A 1 117 ? -1.257 -2.956 19.172 1.00 98.38 117 PHE A O 1
ATOM 912 N N . ARG A 1 118 ? 0.100 -4.728 19.080 1.00 97.94 118 ARG A N 1
ATOM 913 C CA . ARG A 1 118 ? 0.478 -4.658 20.502 1.00 97.94 118 ARG A CA 1
ATOM 914 C C . ARG A 1 118 ? 1.058 -3.287 20.886 1.00 97.94 118 ARG A C 1
ATOM 916 O O . ARG A 1 118 ? 0.802 -2.775 21.983 1.00 97.94 118 ARG A O 1
ATOM 923 N N . LYS A 1 119 ? 1.859 -2.676 20.008 1.00 97.62 119 LYS A N 1
ATOM 924 C CA . LYS A 1 119 ? 2.482 -1.365 20.241 1.00 97.62 119 LYS A CA 1
ATOM 925 C C . LYS A 1 119 ? 1.510 -0.206 20.083 1.00 97.62 119 LYS A C 1
ATOM 927 O O . LYS A 1 119 ? 1.583 0.708 20.899 1.00 97.62 119 LYS A O 1
ATOM 932 N N . HIS A 1 120 ? 0.624 -0.240 19.090 1.00 97.94 120 HIS A N 1
ATOM 933 C CA . HIS A 1 120 ? -0.132 0.948 18.686 1.00 97.94 120 HIS A CA 1
ATOM 934 C C . HIS A 1 120 ? -1.634 0.889 18.975 1.00 97.94 120 HIS A C 1
ATOM 936 O O . HIS A 1 120 ? -2.219 1.942 19.187 1.00 97.94 120 HIS A O 1
ATOM 942 N N . ALA A 1 121 ? -2.245 -0.293 19.044 1.00 97.69 121 ALA A N 1
ATOM 943 C CA . ALA A 1 121 ? -3.678 -0.466 19.279 1.00 97.69 121 ALA A CA 1
ATOM 944 C C . ALA A 1 121 ? -3.982 -0.524 20.792 1.00 97.69 121 ALA A C 1
ATOM 946 O O . ALA A 1 121 ? -4.122 -1.591 21.389 1.00 97.69 121 ALA A O 1
ATOM 947 N N . LYS A 1 122 ? -3.984 0.641 21.444 1.00 97.69 122 LYS A N 1
ATOM 948 C CA . LYS A 1 122 ? -4.166 0.827 22.893 1.00 97.69 122 LYS A CA 1
ATOM 949 C C . LYS A 1 122 ? -5.625 0.948 23.315 1.00 97.69 122 LYS A C 1
ATOM 951 O O . LYS A 1 122 ? -5.958 0.540 24.421 1.00 97.69 122 LYS A O 1
ATOM 956 N N . THR A 1 123 ? -6.486 1.495 22.465 1.00 96.69 123 THR A N 1
ATOM 957 C CA . THR A 1 123 ? -7.918 1.653 22.735 1.00 96.69 123 THR A CA 1
ATOM 958 C C . THR A 1 123 ? -8.681 0.355 22.479 1.00 96.69 123 THR A C 1
ATOM 960 O O . THR A 1 123 ? -9.602 0.024 23.220 1.00 96.69 123 THR A O 1
ATOM 963 N N . ASN A 1 124 ? -8.296 -0.402 21.450 1.00 96.50 124 ASN A N 1
ATOM 964 C CA . ASN A 1 124 ? -8.877 -1.701 21.126 1.00 96.50 124 ASN A CA 1
ATOM 965 C C . ASN A 1 124 ? -7.785 -2.625 20.578 1.00 96.50 124 ASN A C 1
ATOM 967 O O . ASN A 1 124 ? -7.203 -2.331 19.543 1.00 96.50 124 ASN A O 1
ATOM 971 N N . ALA A 1 125 ? -7.543 -3.772 21.217 1.00 96.12 125 ALA A N 1
ATOM 972 C CA . ALA A 1 125 ? -6.469 -4.689 20.821 1.00 96.12 125 ALA A CA 1
ATOM 973 C C . ALA A 1 125 ? -6.566 -5.198 19.363 1.00 96.12 125 ALA A C 1
ATOM 975 O O . ALA A 1 125 ? -5.563 -5.621 18.784 1.00 96.12 125 ALA A O 1
ATOM 976 N N . ASN A 1 126 ? -7.760 -5.147 18.763 1.00 97.56 126 ASN A N 1
ATOM 977 C CA . ASN A 1 126 ? -8.048 -5.644 17.421 1.00 97.56 126 ASN A CA 1
ATOM 978 C C . ASN A 1 126 ? -8.385 -4.540 16.409 1.00 97.56 126 ASN A C 1
ATOM 980 O O . ASN A 1 126 ? -8.837 -4.857 15.309 1.00 97.56 126 ASN A O 1
ATOM 984 N N . ALA A 1 127 ? -8.165 -3.260 16.722 1.00 98.25 127 ALA A N 1
ATOM 985 C CA . ALA A 1 127 ? -8.360 -2.187 15.752 1.00 98.25 127 ALA A CA 1
ATOM 986 C C . ALA A 1 127 ? -7.522 -0.940 16.049 1.00 98.25 127 ALA A C 1
ATOM 988 O O . ALA A 1 127 ? -7.216 -0.640 17.196 1.00 98.25 127 ALA A O 1
ATOM 989 N N . LEU A 1 128 ? -7.198 -0.182 15.002 1.00 98.56 128 LEU A N 1
ATOM 990 C CA . LEU A 1 128 ? -6.528 1.111 15.115 1.00 98.56 128 LEU A CA 1
ATOM 991 C C . LEU A 1 128 ? -7.532 2.249 14.937 1.00 98.56 128 LEU A C 1
ATOM 993 O O . LEU A 1 128 ? -8.268 2.297 13.948 1.00 98.56 128 LEU A O 1
ATOM 997 N N . THR A 1 129 ? -7.513 3.206 15.856 1.00 98.31 129 THR A N 1
ATOM 998 C CA . THR A 1 129 ? -8.123 4.524 15.649 1.00 98.31 129 THR A CA 1
ATOM 999 C C . THR A 1 129 ? -7.262 5.381 14.710 1.00 98.31 129 THR A C 1
ATOM 1001 O O . THR A 1 129 ? -6.092 5.086 14.448 1.00 98.31 129 THR A O 1
ATOM 1004 N N . SER A 1 130 ? -7.807 6.502 14.224 1.00 97.38 130 SER A N 1
ATOM 1005 C CA . SER A 1 130 ? -7.024 7.473 13.443 1.00 97.38 130 SER A CA 1
ATOM 1006 C C . SER A 1 130 ? -5.788 7.984 14.193 1.00 97.38 130 SER A C 1
ATOM 1008 O O . SER A 1 130 ? -4.769 8.248 13.558 1.00 97.38 130 SER A O 1
ATOM 1010 N N . ASP A 1 131 ? -5.869 8.202 15.504 1.00 97.94 131 ASP A N 1
ATOM 1011 C CA . ASP A 1 131 ? -4.761 8.798 16.258 1.00 97.94 131 ASP A CA 1
ATOM 1012 C C . ASP A 1 131 ? -3.675 7.773 16.579 1.00 97.94 131 ASP A C 1
ATOM 1014 O O . ASP A 1 131 ? -2.487 8.068 16.445 1.00 97.94 131 ASP A O 1
ATOM 1018 N N . GLU A 1 132 ? -4.057 6.532 16.865 1.00 98.31 132 GLU A N 1
ATOM 1019 C CA . GLU A 1 132 ? -3.116 5.415 16.975 1.00 98.31 132 GLU A CA 1
ATOM 1020 C C . GLU A 1 132 ? -2.408 5.137 15.652 1.00 98.31 132 GLU A C 1
ATOM 1022 O O . GLU A 1 132 ? -1.201 4.896 15.638 1.00 98.31 132 GLU A O 1
ATOM 1027 N N . LEU A 1 133 ? -3.122 5.259 14.530 1.00 97.69 133 LEU A N 1
ATOM 1028 C CA . LEU A 1 133 ? -2.523 5.151 13.207 1.00 97.69 133 LEU A CA 1
ATOM 1029 C C . LEU A 1 133 ? -1.522 6.286 12.925 1.00 97.69 133 LEU A C 1
ATOM 1031 O O . LEU A 1 133 ? -0.440 6.039 12.396 1.00 97.69 133 LEU A O 1
ATOM 1035 N N . LYS A 1 134 ? -1.830 7.532 13.312 1.00 97.12 134 LYS A N 1
ATOM 1036 C CA . LYS A 1 134 ? -0.858 8.641 13.229 1.00 97.12 134 LYS A CA 1
ATOM 1037 C C . LYS A 1 134 ? 0.371 8.372 14.100 1.00 97.12 134 LYS A C 1
ATOM 1039 O O . LYS A 1 134 ? 1.488 8.662 13.674 1.00 97.12 134 LYS A O 1
ATOM 1044 N N . ASN A 1 135 ? 0.176 7.817 15.297 1.00 97.56 135 ASN A N 1
ATOM 1045 C CA . ASN A 1 135 ? 1.267 7.459 16.200 1.00 97.56 135 ASN A CA 1
ATOM 1046 C C . ASN A 1 135 ? 2.144 6.343 15.622 1.00 97.56 135 ASN A C 1
ATOM 1048 O O . ASN A 1 135 ? 3.364 6.457 15.695 1.00 97.56 135 ASN A O 1
ATOM 1052 N N . LEU A 1 136 ? 1.550 5.325 14.994 1.00 97.50 136 LEU A N 1
ATOM 1053 C CA . LEU A 1 136 ? 2.264 4.289 14.238 1.00 97.50 136 LEU A CA 1
ATOM 1054 C C . LEU A 1 136 ? 3.134 4.913 13.144 1.00 97.50 136 LEU A C 1
ATOM 1056 O O . LEU A 1 136 ? 4.343 4.699 13.114 1.00 97.50 136 LEU A O 1
ATOM 1060 N N . LEU A 1 137 ? 2.543 5.755 12.292 1.00 97.62 137 LEU A N 1
ATOM 1061 C CA . LEU A 1 137 ? 3.267 6.423 11.207 1.00 97.62 137 LEU A CA 1
ATOM 1062 C C . LEU A 1 137 ? 4.418 7.293 11.718 1.00 97.62 137 LEU A C 1
ATOM 1064 O O . LEU A 1 137 ? 5.462 7.363 11.078 1.00 97.62 137 LEU A O 1
ATOM 1068 N N . LYS A 1 138 ? 4.237 7.976 12.854 1.00 97.06 138 LYS A N 1
ATOM 1069 C CA . LYS A 1 138 ? 5.283 8.798 13.474 1.00 97.06 138 LYS A CA 1
ATOM 1070 C C . LYS A 1 138 ? 6.398 7.938 14.070 1.00 97.06 138 LYS A C 1
ATOM 1072 O O . LYS A 1 138 ? 7.560 8.297 13.911 1.00 97.06 138 LYS A O 1
ATOM 1077 N N . ALA A 1 139 ? 6.049 6.841 14.741 1.00 96.75 139 ALA A N 1
ATOM 1078 C CA . ALA A 1 139 ? 6.999 5.940 15.387 1.00 96.75 139 ALA A CA 1
ATOM 1079 C C . ALA A 1 139 ? 7.908 5.226 14.381 1.00 96.75 139 ALA A C 1
ATOM 1081 O O . ALA A 1 139 ? 9.070 4.979 14.686 1.00 96.75 139 ALA A O 1
ATOM 1082 N N . ASN A 1 140 ? 7.401 4.950 13.180 1.00 96.81 140 ASN A N 1
ATOM 1083 C CA . ASN A 1 140 ? 8.161 4.246 12.155 1.00 96.81 140 ASN A CA 1
ATOM 1084 C C . ASN A 1 140 ? 9.056 5.157 11.308 1.00 96.81 140 ASN A C 1
ATOM 1086 O O . ASN A 1 140 ? 9.801 4.649 10.486 1.00 96.81 140 ASN A O 1
ATOM 1090 N N . ARG A 1 141 ? 9.025 6.485 11.479 1.00 97.19 141 ARG A N 1
ATOM 1091 C CA . ARG A 1 141 ? 9.835 7.401 10.660 1.00 97.19 141 ARG A CA 1
ATOM 1092 C C . ARG A 1 141 ? 11.330 7.138 10.803 1.00 97.19 141 ARG A C 1
ATOM 1094 O O . ARG A 1 141 ? 11.906 7.356 11.866 1.00 97.19 141 ARG A O 1
ATOM 1101 N N . GLU A 1 142 ? 11.974 6.818 9.690 1.00 96.88 142 GLU A N 1
ATOM 1102 C CA . GLU A 1 142 ? 13.428 6.809 9.599 1.00 96.88 142 GLU A CA 1
ATOM 1103 C C . GLU A 1 142 ? 13.967 8.235 9.403 1.00 96.88 142 GLU A C 1
ATOM 1105 O O . GLU A 1 142 ? 13.382 9.020 8.644 1.00 96.88 142 GLU A O 1
ATOM 1110 N N . PRO A 1 143 ? 15.077 8.615 10.063 1.00 96.75 143 PRO A N 1
ATOM 1111 C CA . PRO A 1 143 ? 15.665 9.940 9.904 1.00 96.75 143 PRO A CA 1
ATOM 1112 C C . PRO A 1 143 ? 15.961 10.275 8.436 1.00 96.75 143 PRO A C 1
ATOM 1114 O O . PRO A 1 143 ? 16.636 9.524 7.740 1.00 96.75 143 PRO A O 1
ATOM 1117 N N . LYS A 1 144 ? 15.508 11.455 7.987 1.00 95.31 144 LYS A N 1
ATOM 1118 C CA . LYS A 1 144 ? 15.713 12.007 6.629 1.00 95.31 144 LYS A CA 1
ATOM 1119 C C . LYS A 1 144 ? 15.016 11.249 5.485 1.00 95.31 144 LYS A C 1
ATOM 1121 O O . LYS A 1 144 ? 15.175 11.641 4.329 1.00 95.31 144 LYS A O 1
ATOM 1126 N N . ASP A 1 145 ? 14.183 10.251 5.771 1.00 95.56 145 ASP A N 1
ATOM 1127 C CA . ASP A 1 145 ? 13.418 9.519 4.755 1.00 95.56 145 ASP A CA 1
ATOM 1128 C C . ASP A 1 145 ? 12.084 10.208 4.393 1.00 95.56 145 ASP A C 1
ATOM 1130 O O . ASP A 1 145 ? 10.990 9.659 4.506 1.00 95.56 145 ASP A O 1
ATOM 1134 N N . TYR A 1 146 ? 12.153 11.456 3.927 1.00 95.25 146 TYR A N 1
ATOM 1135 C CA . TYR A 1 146 ? 10.953 12.250 3.626 1.00 95.25 146 TYR A CA 1
ATOM 1136 C C . TYR A 1 146 ? 10.037 11.600 2.578 1.00 95.25 146 TYR A C 1
ATOM 1138 O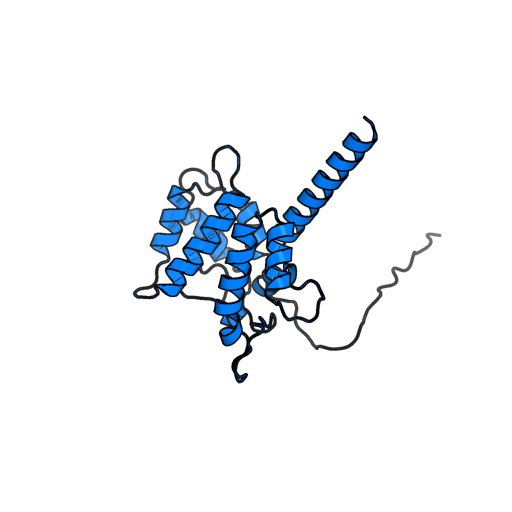 O . TYR A 1 146 ? 8.816 11.749 2.637 1.00 95.25 146 TYR A O 1
ATOM 1146 N N . LYS A 1 147 ? 10.615 10.868 1.615 1.00 93.25 147 LYS A N 1
ATOM 1147 C CA . LYS A 1 147 ? 9.842 10.161 0.585 1.00 93.25 147 LYS A CA 1
ATOM 1148 C C . LYS A 1 147 ? 9.100 8.965 1.180 1.00 93.25 147 LYS A C 1
ATOM 1150 O O . LYS A 1 147 ? 7.915 8.820 0.888 1.00 93.25 147 LYS A O 1
ATOM 1155 N N . GLY A 1 148 ? 9.751 8.159 2.023 1.00 94.31 148 GLY A N 1
ATOM 1156 C CA . GLY A 1 148 ? 9.086 7.066 2.733 1.00 94.31 148 GLY A CA 1
ATOM 1157 C C . GLY A 1 148 ? 8.009 7.566 3.692 1.00 94.31 148 GLY A C 1
ATOM 1158 O O . GLY A 1 148 ? 6.932 6.982 3.746 1.00 94.31 148 GLY A O 1
ATOM 1159 N N . TRP A 1 149 ? 8.207 8.717 4.347 1.00 96.50 149 TRP A N 1
ATOM 1160 C CA . TRP A 1 149 ? 7.176 9.318 5.208 1.00 96.50 149 TRP A CA 1
ATOM 1161 C C . TRP A 1 149 ? 5.897 9.662 4.440 1.00 96.50 149 TRP A C 1
ATOM 1163 O O . TRP A 1 149 ? 4.795 9.399 4.924 1.00 96.50 149 TRP A O 1
ATOM 1173 N N . ILE A 1 150 ? 6.035 10.261 3.253 1.00 95.25 150 ILE A N 1
ATOM 1174 C CA . ILE A 1 150 ? 4.896 10.631 2.401 1.00 95.25 150 ILE A CA 1
ATOM 1175 C C . ILE A 1 150 ? 4.209 9.379 1.845 1.00 95.25 150 ILE A C 1
ATOM 1177 O O . ILE A 1 150 ? 2.976 9.324 1.831 1.00 95.25 150 ILE A O 1
ATOM 1181 N N . ALA A 1 151 ? 4.988 8.382 1.414 1.00 94.19 151 ALA A N 1
ATOM 1182 C CA . ALA A 1 151 ? 4.467 7.117 0.904 1.00 94.19 151 ALA A CA 1
ATOM 1183 C C . ALA A 1 151 ? 3.666 6.376 1.987 1.00 94.19 151 ALA A C 1
ATOM 1185 O O . ALA A 1 151 ? 2.465 6.175 1.810 1.00 94.19 151 ALA A O 1
ATOM 1186 N N . ALA A 1 152 ? 4.271 6.129 3.155 1.00 96.00 152 ALA A N 1
ATOM 1187 C CA . ALA A 1 152 ? 3.621 5.463 4.281 1.00 96.00 152 ALA A CA 1
ATOM 1188 C C . ALA A 1 152 ? 2.350 6.202 4.734 1.00 96.00 152 ALA A C 1
ATOM 1190 O O . ALA A 1 152 ? 1.301 5.586 4.919 1.00 96.00 152 ALA A O 1
ATOM 1191 N N . TYR A 1 153 ? 2.400 7.534 4.868 1.00 96.19 153 TYR A N 1
ATOM 1192 C CA . TYR A 1 153 ? 1.208 8.315 5.210 1.00 96.19 153 TYR A CA 1
ATOM 1193 C C . TYR A 1 153 ? 0.088 8.128 4.181 1.00 96.19 153 TYR A C 1
ATOM 1195 O O . TYR A 1 153 ? -1.064 7.937 4.566 1.00 96.19 153 TYR A O 1
ATOM 1203 N N . SER A 1 154 ? 0.412 8.167 2.887 1.00 92.94 154 SER A N 1
ATOM 1204 C CA . SER A 1 154 ? -0.578 8.043 1.812 1.00 92.94 154 SER A CA 1
ATOM 1205 C C . SER A 1 154 ? -1.216 6.653 1.783 1.00 92.94 154 SER A C 1
ATOM 1207 O O . SER A 1 154 ? -2.443 6.553 1.746 1.00 92.94 154 SER A O 1
ATOM 1209 N N . GLU A 1 155 ? -0.406 5.596 1.869 1.00 94.25 155 GLU A N 1
ATOM 1210 C CA . GLU A 1 155 ? -0.859 4.199 1.898 1.00 94.25 155 GLU A CA 1
ATOM 1211 C C . GLU A 1 155 ? -1.829 3.951 3.058 1.00 94.25 155 GLU A C 1
ATOM 1213 O O . GLU A 1 155 ? -2.976 3.538 2.857 1.00 94.25 155 GLU A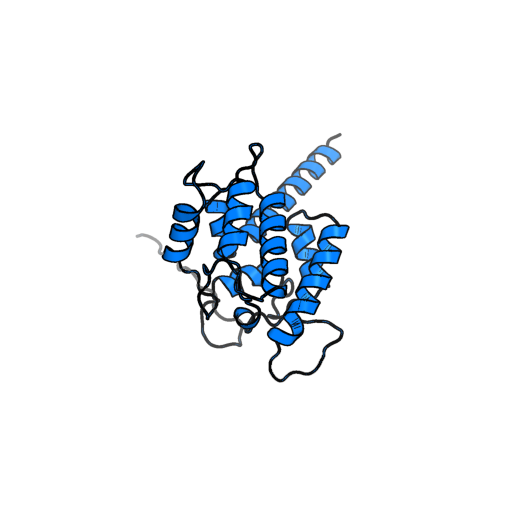 O 1
ATOM 1218 N N . TRP A 1 156 ? -1.412 4.296 4.278 1.00 97.00 156 TRP A N 1
ATOM 1219 C CA . TRP A 1 156 ? -2.226 4.100 5.473 1.00 97.00 156 TRP A CA 1
ATOM 1220 C C . TRP A 1 156 ? -3.461 5.002 5.507 1.00 97.00 156 TRP A C 1
ATOM 1222 O O . TRP A 1 156 ? -4.519 4.577 5.976 1.00 97.00 156 TRP A O 1
ATOM 1232 N N . LYS A 1 157 ? -3.375 6.237 4.993 1.00 94.62 157 LYS A N 1
ATOM 1233 C CA . LYS A 1 157 ? -4.528 7.145 4.927 1.00 94.62 157 LYS A CA 1
ATOM 1234 C C . LYS A 1 157 ? -5.596 6.620 3.973 1.00 94.62 157 LYS A C 1
ATOM 1236 O O . LYS A 1 157 ? -6.776 6.665 4.325 1.00 94.62 157 LYS A O 1
ATOM 1241 N N . ILE A 1 158 ? -5.202 6.127 2.797 1.00 93.06 158 ILE A N 1
ATOM 1242 C CA . ILE A 1 158 ? -6.128 5.530 1.828 1.00 93.06 158 ILE A CA 1
ATOM 1243 C C . ILE A 1 158 ? -6.785 4.290 2.436 1.00 93.06 158 ILE A C 1
ATOM 1245 O O . ILE A 1 158 ? -8.013 4.205 2.432 1.00 93.06 158 ILE A O 1
ATOM 1249 N N . LEU A 1 159 ? -5.996 3.386 3.027 1.00 96.06 159 LEU A N 1
ATOM 1250 C CA . LEU A 1 159 ? -6.518 2.200 3.706 1.00 96.06 159 LEU A CA 1
ATOM 1251 C C . LEU A 1 159 ? -7.536 2.575 4.791 1.00 96.06 159 LEU A C 1
ATOM 1253 O O . LEU A 1 159 ? -8.648 2.054 4.811 1.00 96.06 159 LEU A O 1
ATOM 1257 N N . TYR A 1 160 ? -7.196 3.527 5.661 1.00 96.94 160 TYR A N 1
ATOM 1258 C CA . TYR A 1 160 ? -8.088 3.973 6.729 1.00 96.94 160 TYR A CA 1
ATOM 1259 C C . TYR A 1 160 ? -9.398 4.560 6.188 1.00 96.94 160 TYR A C 1
ATOM 1261 O O . TYR A 1 160 ? -10.471 4.229 6.685 1.00 96.94 160 TYR A O 1
ATOM 1269 N N . ILE A 1 161 ? -9.344 5.412 5.158 1.00 94.06 161 ILE A N 1
ATOM 1270 C CA . ILE A 1 161 ? -10.550 6.002 4.553 1.00 94.06 161 ILE A CA 1
ATOM 1271 C C . ILE A 1 161 ? -11.450 4.922 3.945 1.00 94.06 161 ILE A C 1
ATOM 1273 O O . ILE A 1 161 ? -12.670 5.010 4.076 1.00 94.06 161 ILE A O 1
ATOM 1277 N N . LEU A 1 162 ? -10.862 3.925 3.281 1.00 93.69 162 LEU A N 1
ATOM 1278 C CA . LEU A 1 162 ? -11.612 2.870 2.605 1.00 93.69 162 LEU A CA 1
ATOM 1279 C C . LEU A 1 162 ? -12.206 1.840 3.568 1.00 93.69 162 LEU A C 1
ATOM 1281 O O . LEU A 1 162 ? -13.269 1.291 3.276 1.00 93.69 162 LEU A O 1
ATOM 1285 N N . CYS A 1 163 ? -11.525 1.568 4.681 1.00 96.75 163 CYS A N 1
ATOM 1286 C CA . CYS A 1 163 ? -11.764 0.358 5.464 1.00 96.75 163 CYS A CA 1
ATOM 1287 C C . CYS A 1 163 ? -12.113 0.582 6.936 1.00 96.75 163 CYS A C 1
ATOM 1289 O O . CYS A 1 163 ? -12.420 -0.394 7.622 1.00 96.75 163 CYS A O 1
ATOM 1291 N N . LYS A 1 164 ? -12.078 1.820 7.444 1.00 97.44 164 LYS A N 1
ATOM 1292 C CA . LYS A 1 164 ? -12.585 2.095 8.793 1.00 97.44 164 LYS A CA 1
ATOM 1293 C C . LYS A 1 164 ? -14.087 1.808 8.874 1.00 97.44 164 LYS A C 1
ATOM 1295 O O . LYS A 1 164 ? -14.834 2.077 7.929 1.00 97.44 164 LYS A O 1
ATOM 1300 N N . ASP A 1 165 ? -14.543 1.341 10.027 1.00 97.06 165 ASP A N 1
ATOM 1301 C CA . ASP A 1 165 ? -15.970 1.190 10.292 1.00 97.06 165 ASP A CA 1
ATOM 1302 C C . ASP A 1 165 ? -16.664 2.538 10.600 1.00 97.06 165 ASP A C 1
ATOM 1304 O O . ASP A 1 165 ? -16.095 3.635 10.475 1.00 97.06 165 ASP A O 1
ATOM 1308 N N . LYS A 1 166 ? -17.943 2.459 10.987 1.00 96.81 166 LYS A N 1
ATOM 1309 C CA . LYS A 1 166 ? -18.757 3.632 11.342 1.00 96.81 166 LYS A CA 1
ATOM 1310 C C . LYS A 1 166 ? -18.258 4.327 12.612 1.00 96.81 166 LYS A C 1
ATOM 1312 O O . LYS A 1 166 ? -18.462 5.529 12.747 1.00 96.81 166 LYS A O 1
ATOM 1317 N N . GLN A 1 167 ? -17.593 3.594 13.499 1.00 96.62 167 GLN A N 1
ATOM 1318 C CA . GLN A 1 167 ? -16.999 4.078 14.741 1.00 96.62 167 GLN A CA 1
ATOM 1319 C C . GLN A 1 167 ? -15.581 4.636 14.524 1.00 96.62 167 GLN A C 1
ATOM 1321 O O . GLN A 1 167 ? -15.000 5.213 15.437 1.00 96.62 167 GLN A O 1
ATOM 1326 N N . GLY A 1 168 ? -15.032 4.522 13.309 1.00 97.50 168 GLY A N 1
ATOM 1327 C CA . GLY A 1 168 ? -13.687 4.994 12.985 1.00 97.50 168 GLY A CA 1
ATOM 1328 C C . GLY A 1 168 ? -12.585 4.011 13.375 1.00 97.50 168 GLY A C 1
ATOM 1329 O O . GLY A 1 168 ? -11.444 4.425 13.564 1.00 97.50 168 GLY A O 1
ATOM 1330 N N . LEU A 1 169 ? -12.906 2.724 13.486 1.00 98.31 169 LEU A N 1
ATOM 1331 C CA . LEU A 1 169 ? -11.948 1.672 13.797 1.00 98.31 169 LEU A CA 1
ATOM 1332 C C . LEU A 1 169 ? -11.488 0.977 12.513 1.00 98.31 169 LEU A C 1
ATOM 1334 O O . LEU A 1 169 ? -12.301 0.498 11.719 1.00 98.31 169 LEU A O 1
ATOM 1338 N N . LEU A 1 170 ? -10.172 0.915 12.307 1.00 98.62 170 LEU A N 1
ATOM 1339 C CA . LEU A 1 170 ? -9.543 0.108 11.264 1.00 98.62 170 LEU A CA 1
ATOM 1340 C C . LEU A 1 170 ? -9.175 -1.261 11.846 1.00 98.62 170 LEU A C 1
ATOM 1342 O O . LEU A 1 170 ? -8.191 -1.394 12.573 1.00 98.62 170 LEU A O 1
ATOM 1346 N N . HIS A 1 171 ? -9.989 -2.267 11.533 1.00 98.56 171 HIS A N 1
ATOM 1347 C CA . HIS A 1 171 ? -9.892 -3.607 12.118 1.00 98.56 171 HIS A CA 1
ATOM 1348 C C . HIS A 1 171 ? -8.634 -4.363 11.689 1.00 98.56 171 HIS A C 1
ATOM 1350 O O . HIS A 1 171 ? -8.232 -4.337 10.525 1.00 98.56 171 HIS A O 1
ATOM 1356 N N . LYS A 1 172 ? -8.049 -5.096 12.637 1.00 98.56 172 LYS A N 1
ATOM 1357 C CA . LYS A 1 172 ? -6.822 -5.881 12.476 1.00 98.56 172 LYS A CA 1
ATOM 1358 C C . LYS A 1 172 ? -6.904 -6.882 11.338 1.00 98.56 172 LYS A C 1
ATOM 1360 O O . LYS A 1 172 ? -5.987 -6.942 10.527 1.00 98.56 172 LYS A O 1
ATOM 1365 N N . ASP A 1 173 ? -8.011 -7.604 11.218 1.00 98.31 173 ASP A N 1
ATOM 1366 C CA . ASP A 1 173 ? -8.188 -8.583 10.142 1.00 98.31 173 ASP A CA 1
ATOM 1367 C C . ASP A 1 173 ? -8.251 -7.922 8.760 1.00 98.31 173 ASP A C 1
ATOM 1369 O O . ASP A 1 173 ? -7.765 -8.487 7.782 1.00 98.31 173 ASP A O 1
ATOM 1373 N N . THR A 1 174 ? -8.769 -6.694 8.675 1.00 98.38 174 THR A N 1
ATOM 1374 C CA . THR A 1 174 ? -8.731 -5.904 7.440 1.00 98.38 174 THR A CA 1
ATOM 1375 C C . THR A 1 174 ? -7.306 -5.492 7.092 1.00 98.38 174 THR A C 1
ATOM 1377 O O . THR A 1 174 ? -6.905 -5.611 5.938 1.00 98.38 174 THR A O 1
ATOM 1380 N N . VAL A 1 175 ? -6.514 -5.056 8.077 1.00 98.38 175 VAL A N 1
ATOM 1381 C CA . VAL A 1 175 ? -5.095 -4.736 7.857 1.00 98.38 175 VAL A CA 1
ATOM 1382 C C . VAL A 1 175 ? -4.311 -5.992 7.462 1.00 98.38 175 VAL A C 1
ATOM 1384 O O . VAL A 1 175 ? -3.513 -5.932 6.532 1.00 98.38 175 VAL A O 1
ATOM 1387 N N . ARG A 1 176 ? -4.568 -7.146 8.094 1.00 98.56 176 ARG A N 1
ATOM 1388 C CA . ARG A 1 176 ? -3.950 -8.430 7.715 1.00 98.56 176 ARG A CA 1
ATOM 1389 C C . ARG A 1 176 ? -4.252 -8.782 6.257 1.00 98.56 176 ARG A C 1
ATOM 1391 O O . ARG A 1 176 ? -3.326 -9.105 5.522 1.00 98.56 176 ARG A O 1
ATOM 1398 N N . ALA A 1 177 ? -5.504 -8.600 5.835 1.00 98.38 177 ALA A N 1
ATOM 1399 C CA . ALA A 1 177 ? -5.935 -8.849 4.463 1.00 98.38 177 ALA A CA 1
ATOM 1400 C C . ALA A 1 177 ? -5.244 -7.942 3.421 1.00 98.38 177 ALA A C 1
ATOM 1402 O O . ALA A 1 177 ? -5.145 -8.296 2.248 1.00 98.38 177 ALA A O 1
ATOM 1403 N N . VAL A 1 178 ? -4.768 -6.750 3.807 1.00 97.69 178 VAL A N 1
ATOM 1404 C CA . VAL A 1 178 ? -3.916 -5.933 2.921 1.00 97.69 178 VAL A CA 1
ATOM 1405 C C . VAL A 1 178 ? -2.591 -6.637 2.685 1.00 97.69 178 VAL A C 1
ATOM 1407 O O . VAL A 1 178 ? -2.137 -6.713 1.545 1.00 97.69 178 VAL A O 1
ATOM 1410 N N . TYR A 1 179 ? -1.977 -7.122 3.766 1.00 98.06 179 TYR A N 1
ATOM 1411 C CA . TYR A 1 179 ? -0.647 -7.714 3.735 1.00 98.06 179 TYR A CA 1
ATOM 1412 C C . TYR A 1 179 ? -0.611 -9.084 3.063 1.00 98.06 179 TYR A C 1
ATOM 1414 O O . TYR A 1 179 ? 0.354 -9.392 2.377 1.00 98.06 179 TYR A O 1
ATOM 1422 N N . ASP A 1 180 ? -1.634 -9.915 3.245 1.00 95.62 180 ASP A N 1
ATOM 1423 C CA . ASP A 1 180 ? -1.708 -11.220 2.572 1.00 95.62 180 ASP A CA 1
ATOM 1424 C C . ASP A 1 180 ? -2.182 -11.127 1.106 1.00 95.62 180 ASP A C 1
ATOM 1426 O O . ASP A 1 180 ? -2.123 -12.112 0.369 1.00 95.62 180 ASP A O 1
ATOM 1430 N N . GLY A 1 181 ? -2.607 -9.933 0.676 1.00 96.56 181 GLY A N 1
ATOM 1431 C CA . GLY A 1 181 ? -3.040 -9.627 -0.683 1.00 96.56 181 GLY A CA 1
ATOM 1432 C C . GLY A 1 181 ? -4.517 -9.902 -0.976 1.00 96.56 181 GLY A C 1
ATOM 1433 O O . GLY A 1 181 ? -4.951 -9.689 -2.101 1.00 96.56 181 GLY A O 1
ATOM 1434 N N . THR A 1 182 ? -5.319 -10.326 0.003 1.00 97.69 182 THR A N 1
ATOM 1435 C CA . THR A 1 182 ? -6.722 -10.717 -0.229 1.00 97.69 182 THR A CA 1
ATOM 1436 C C . THR A 1 182 ? -7.731 -9.567 -0.156 1.00 97.69 182 THR A C 1
ATOM 1438 O O . THR A 1 182 ? -8.864 -9.709 -0.631 1.00 97.69 182 THR A O 1
ATOM 1441 N N . LEU A 1 183 ? -7.375 -8.422 0.442 1.00 98.25 183 LEU A N 1
ATOM 1442 C CA . LEU A 1 183 ? -8.337 -7.348 0.718 1.00 98.25 183 LEU A CA 1
ATOM 1443 C C . LEU A 1 183 ? -8.983 -6.790 -0.554 1.00 98.25 183 LEU A C 1
ATOM 1445 O O . LEU A 1 183 ? -10.202 -6.622 -0.603 1.00 98.25 183 LEU A O 1
ATOM 1449 N N . PHE A 1 184 ? -8.184 -6.460 -1.566 1.00 97.69 184 PHE A N 1
ATOM 1450 C CA . PHE A 1 184 ? -8.691 -5.747 -2.737 1.00 97.69 184 PHE A CA 1
ATOM 1451 C C . PHE A 1 184 ? -9.625 -6.610 -3.583 1.00 97.69 184 PHE A C 1
ATOM 1453 O O . PHE A 1 184 ? -10.671 -6.119 -4.012 1.00 97.69 184 PHE A O 1
ATOM 1460 N N . ASP A 1 185 ? -9.343 -7.907 -3.706 1.00 97.06 185 ASP A N 1
ATOM 1461 C CA . ASP A 1 185 ? -10.263 -8.862 -4.324 1.00 97.06 185 ASP A CA 1
ATOM 1462 C C . ASP A 1 185 ? -11.598 -8.936 -3.580 1.00 97.06 185 ASP A C 1
ATOM 1464 O O . ASP A 1 185 ? -12.663 -8.903 -4.204 1.00 97.06 185 ASP A O 1
ATOM 1468 N N . ARG A 1 186 ? -11.568 -8.991 -2.241 1.00 97.12 186 ARG A N 1
ATOM 1469 C CA . ARG A 1 186 ? -12.790 -8.972 -1.418 1.00 97.12 186 ARG A CA 1
ATOM 1470 C C . ARG A 1 186 ? -13.596 -7.697 -1.669 1.00 97.12 186 ARG A C 1
ATOM 1472 O O . ARG A 1 186 ? -14.787 -7.772 -1.971 1.00 97.12 186 ARG A O 1
ATOM 1479 N N . MET A 1 187 ? -12.942 -6.537 -1.630 1.00 96.75 187 MET A N 1
ATOM 1480 C CA . MET A 1 187 ? -13.587 -5.243 -1.873 1.00 96.75 187 MET A CA 1
ATOM 1481 C C . MET A 1 187 ? -14.184 -5.142 -3.282 1.00 96.75 187 MET A C 1
ATOM 1483 O O . MET A 1 187 ? -15.317 -4.679 -3.440 1.00 96.75 187 MET A O 1
ATOM 1487 N N . ALA A 1 188 ? -13.454 -5.583 -4.308 1.00 96.69 188 ALA A N 1
ATOM 1488 C CA . ALA A 1 188 ? -13.918 -5.562 -5.690 1.00 96.69 188 ALA A CA 1
ATOM 1489 C C . ALA A 1 188 ? -15.147 -6.466 -5.888 1.00 96.69 188 ALA A C 1
ATOM 1491 O O . ALA A 1 188 ? -16.141 -6.029 -6.479 1.00 96.69 188 ALA A O 1
ATOM 1492 N N . LYS A 1 189 ? -15.132 -7.683 -5.323 1.00 96.00 189 LYS A N 1
ATOM 1493 C CA . LYS A 1 189 ? -16.273 -8.618 -5.344 1.00 96.00 189 LYS A CA 1
ATOM 1494 C C . LYS A 1 189 ? -17.507 -8.026 -4.662 1.00 96.00 189 LYS A C 1
ATOM 1496 O O . LYS A 1 189 ? -18.591 -8.020 -5.247 1.00 96.00 189 LYS A O 1
ATOM 1501 N N . GLU A 1 190 ? -17.351 -7.452 -3.470 1.00 94.06 190 GLU A N 1
ATOM 1502 C CA . GLU A 1 190 ? -18.450 -6.793 -2.752 1.00 94.06 190 GLU A CA 1
ATOM 1503 C C . GLU A 1 190 ? -19.048 -5.621 -3.547 1.00 94.06 190 GLU A C 1
ATOM 1505 O O . GLU A 1 190 ? -20.266 -5.416 -3.569 1.00 94.06 190 GLU A O 1
ATOM 1510 N N . LYS A 1 191 ? -18.204 -4.832 -4.223 1.00 91.62 191 LYS A N 1
ATOM 1511 C CA . LYS A 1 191 ? -18.646 -3.701 -5.050 1.00 91.62 191 LYS A CA 1
ATOM 1512 C C . LYS A 1 191 ? -19.377 -4.161 -6.307 1.00 91.62 191 LYS A C 1
ATOM 1514 O O . LYS A 1 191 ? -20.397 -3.558 -6.650 1.00 91.62 191 LYS A O 1
ATOM 1519 N N . ALA A 1 192 ? -18.892 -5.205 -6.975 1.00 90.12 192 ALA A N 1
ATOM 1520 C CA . ALA A 1 192 ? -19.568 -5.802 -8.122 1.00 90.12 192 ALA A CA 1
ATOM 1521 C C . ALA A 1 192 ? -20.954 -6.340 -7.725 1.00 90.12 192 ALA A C 1
ATOM 1523 O O . ALA A 1 192 ? -21.951 -5.991 -8.358 1.00 90.12 192 ALA A O 1
ATOM 1524 N N . GLY A 1 193 ? -21.047 -7.065 -6.604 1.00 87.81 193 GLY A N 1
ATOM 1525 C CA . GLY A 1 193 ? -22.319 -7.569 -6.075 1.00 87.81 193 GLY A CA 1
ATOM 1526 C C . GLY A 1 193 ? -23.338 -6.461 -5.779 1.00 87.81 193 GLY A C 1
ATOM 1527 O O . GLY A 1 193 ? -24.495 -6.555 -6.186 1.00 87.81 193 GLY A O 1
ATOM 1528 N N . LYS A 1 194 ? -22.909 -5.356 -5.150 1.00 83.50 194 LYS A N 1
ATOM 1529 C CA . LYS A 1 194 ? -23.785 -4.198 -4.872 1.00 83.50 194 LYS A CA 1
ATOM 1530 C C . LYS A 1 194 ? -24.286 -3.506 -6.143 1.00 83.50 194 LYS A C 1
ATOM 1532 O O . LYS A 1 194 ? -25.430 -3.053 -6.176 1.00 83.50 194 LYS A O 1
ATOM 1537 N N . LYS A 1 195 ? -23.451 -3.406 -7.185 1.00 75.62 195 LYS A N 1
ATOM 1538 C CA . LYS A 1 195 ? -23.865 -2.847 -8.485 1.00 75.62 195 LYS A CA 1
ATOM 1539 C C . LYS A 1 195 ? -24.932 -3.716 -9.142 1.00 75.62 195 LYS A C 1
ATOM 1541 O O . LYS A 1 195 ? -25.951 -3.171 -9.555 1.00 75.62 195 LYS A O 1
ATOM 1546 N N . ASN A 1 196 ? -24.718 -5.031 -9.168 1.00 73.75 196 ASN A N 1
ATOM 1547 C CA . ASN A 1 196 ? -25.667 -5.980 -9.744 1.00 73.75 196 ASN A CA 1
ATOM 1548 C C . ASN A 1 196 ? -27.009 -5.907 -9.010 1.00 73.75 196 ASN A C 1
ATOM 1550 O O . ASN A 1 196 ? -28.040 -5.721 -9.644 1.00 73.75 196 ASN A O 1
ATOM 1554 N N . HIS A 1 197 ? -26.993 -5.925 -7.674 1.00 70.31 197 HIS A N 1
ATOM 1555 C CA . HIS A 1 197 ? -28.207 -5.781 -6.870 1.00 70.31 197 HIS A CA 1
ATOM 1556 C C . HIS A 1 197 ? -28.969 -4.485 -7.193 1.00 70.31 197 HIS A C 1
ATOM 1558 O O . HIS A 1 197 ? -30.169 -4.516 -7.444 1.00 70.31 197 HIS A O 1
ATOM 1564 N N . ARG A 1 198 ? -28.278 -3.339 -7.269 1.00 70.50 198 ARG A N 1
ATOM 1565 C CA . ARG A 1 198 ? -28.925 -2.060 -7.604 1.00 70.50 198 ARG A CA 1
ATOM 1566 C C . ARG A 1 198 ? -29.503 -2.035 -9.023 1.00 70.50 198 ARG A C 1
ATOM 1568 O O . ARG A 1 198 ? -30.508 -1.368 -9.242 1.00 70.50 198 ARG A O 1
ATOM 1575 N N . PHE A 1 199 ? -28.871 -2.722 -9.972 1.00 71.88 199 PHE A N 1
ATOM 1576 C CA . PHE A 1 199 ? -29.360 -2.831 -11.346 1.00 71.88 199 PHE A CA 1
ATOM 1577 C C . PHE A 1 199 ? -30.658 -3.650 -11.410 1.00 71.88 199 PHE A C 1
ATOM 1579 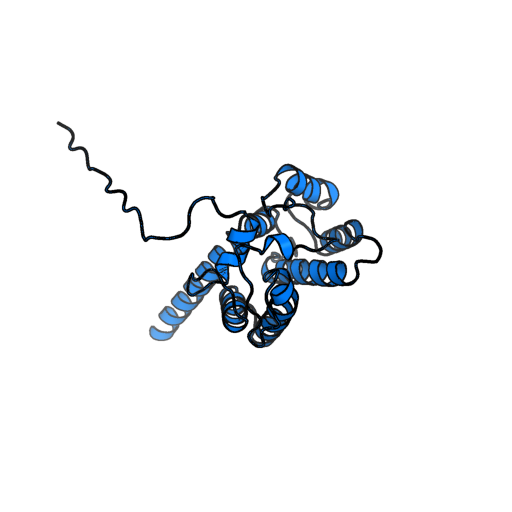O O . PHE A 1 199 ? -31.662 -3.141 -11.899 1.00 71.88 199 PHE A O 1
ATOM 1586 N N . PHE A 1 200 ? -30.683 -4.834 -10.786 1.00 67.44 200 PHE A N 1
ATOM 1587 C CA . PHE A 1 200 ? -31.875 -5.693 -10.728 1.00 67.44 200 PHE A CA 1
ATOM 1588 C C . PHE A 1 200 ? -33.101 -5.008 -10.108 1.00 67.44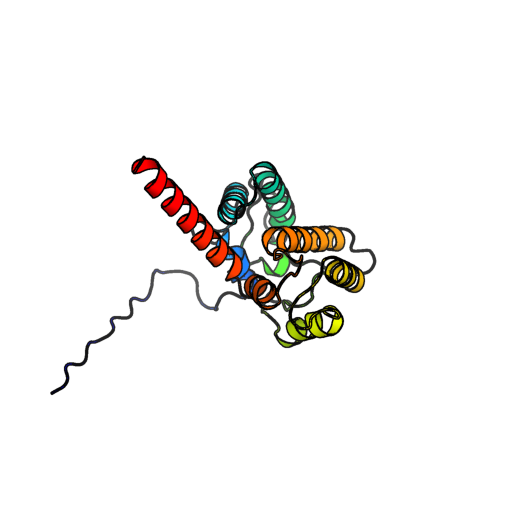 200 PHE A C 1
ATOM 1590 O O . PHE A 1 200 ? -34.221 -5.222 -10.560 1.00 67.44 200 PHE A O 1
ATOM 1597 N N . PHE A 1 201 ? -32.914 -4.184 -9.075 1.00 69.00 201 PHE A N 1
ATOM 1598 C CA . PHE A 1 201 ? -34.024 -3.440 -8.469 1.00 69.00 201 PHE A CA 1
ATOM 1599 C C . PHE A 1 201 ? -34.496 -2.257 -9.319 1.00 69.00 201 PHE A C 1
ATOM 1601 O O . PHE A 1 201 ? -35.654 -1.872 -9.209 1.00 69.00 201 PHE A O 1
ATOM 1608 N N . LYS A 1 202 ? -33.629 -1.692 -10.169 1.00 65.19 202 LYS A N 1
ATOM 1609 C CA . LYS A 1 202 ? -34.001 -0.605 -11.079 1.00 65.19 202 LYS A CA 1
ATOM 1610 C C . LYS A 1 202 ? -34.790 -1.106 -12.295 1.00 65.19 202 LYS A C 1
ATOM 1612 O O . LYS A 1 202 ? -35.607 -0.357 -12.798 1.00 65.19 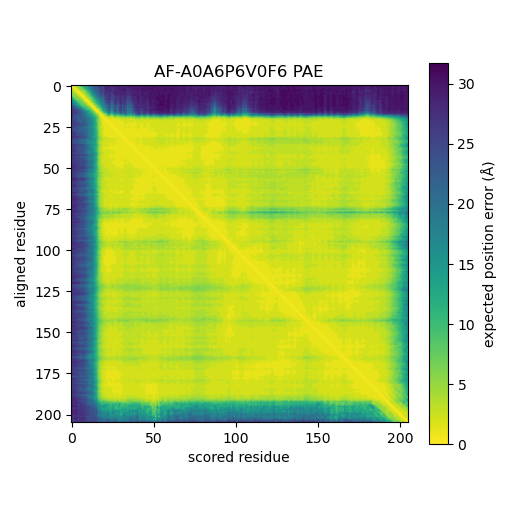202 LYS A O 1
ATOM 1617 N N . GLU A 1 203 ? -34.568 -2.338 -12.754 1.00 68.38 203 GLU A N 1
ATOM 1618 C CA . GLU A 1 203 ? -35.329 -2.933 -13.871 1.00 68.38 203 GLU A CA 1
ATOM 1619 C C . GLU A 1 203 ? -36.724 -3.449 -13.476 1.00 68.38 203 GLU A C 1
ATOM 1621 O O . GLU A 1 203 ? -37.543 -3.726 -14.346 1.00 68.38 203 GLU A O 1
ATOM 1626 N N . LYS A 1 204 ? -37.005 -3.599 -12.175 1.00 60.03 204 LYS A N 1
ATOM 1627 C CA . LYS A 1 204 ? -38.310 -4.053 -11.656 1.00 60.03 204 LYS A CA 1
ATOM 1628 C C . LYS A 1 204 ? -39.267 -2.915 -11.264 1.00 60.03 204 LYS A C 1
ATOM 1630 O O . LYS A 1 204 ? -40.335 -3.207 -10.729 1.00 60.03 204 LYS A O 1
ATOM 1635 N N . MET A 1 205 ? -38.882 -1.657 -11.483 1.00 54.00 205 MET A N 1
ATOM 1636 C CA . MET A 1 205 ? -39.703 -0.455 -11.264 1.00 54.00 205 MET A CA 1
ATOM 1637 C C . MET A 1 205 ? -39.970 0.228 -12.598 1.00 54.00 205 MET A C 1
ATOM 1639 O O . MET A 1 205 ? -41.085 0.766 -12.748 1.00 54.00 205 MET A O 1
#

Radius of gyration: 19.55 Å; Cα contacts (8 Å, |Δi|>4): 247; chains: 1; bounding box: 59×63×44 Å